Protein AF-A0A0L0USC8-F1 (afdb_monomer_lite)

Organism: NCBI:txid1165861

Radius of gyration: 21.04 Å; chains: 1; bounding box: 72×58×58 Å

Sequence (191 aa):
MGLFKNVSTLSLMVWLFGGLVSANWDPATGHLYNYRPSKSWLSQYQDNARCFNDVQVAECAQNTRLSYPHVQVFATFQVEHSKDKNHGCPYGTCCGYADLPAPSDMEIDSMNYHSFFWHDLAGVPGPGTNPIADPETGAFGYESSDGKFHEGKADESQMQRYHDSHYSGFKLPPRLVQLRISDRAFAIGSA

Secondary structure (DSSP, 8-state):
-----------------------EE---SEEEETEEE-HHHHHHHGGG-EEEEEEEHHHHHHEE---TTS---EEEEEE-GGGTTSTTS-EEEEEEESSPPPGGGEEE-TTTEEEEESTT-SSEES--SPPEEPTTT--EEEE-TTS-EEES---GGG--TTGGGGSTT--PPPP-GGGG--SSSS-----

pLDDT: mean 80.1, std 18.98, range [31.16, 97.44]

Structure (mmCIF, N/CA/C/O backbone):
data_AF-A0A0L0USC8-F1
#
_entry.id   AF-A0A0L0USC8-F1
#
loop_
_atom_site.group_PDB
_atom_site.id
_atom_site.type_symbol
_atom_site.label_atom_id
_atom_site.label_alt_id
_atom_site.label_comp_id
_atom_site.label_asym_id
_atom_site.label_entity_id
_atom_site.label_seq_id
_atom_site.pdbx_PDB_ins_code
_atom_site.Cartn_x
_atom_site.Cartn_y
_atom_site.Cartn_z
_atom_site.occupancy
_atom_site.B_iso_or_equiv
_atom_site.auth_seq_id
_atom_site.auth_comp_id
_atom_site.auth_asym_id
_atom_site.auth_atom_id
_atom_site.pdbx_PDB_model_num
ATOM 1 N N . MET A 1 1 ? 50.170 -33.706 42.360 1.00 37.09 1 MET A N 1
ATOM 2 C CA . MET A 1 1 ? 48.965 -34.564 42.334 1.00 37.09 1 MET A CA 1
ATOM 3 C C . MET A 1 1 ? 47.736 -33.658 42.434 1.00 37.09 1 MET A C 1
ATOM 5 O O . MET A 1 1 ? 47.687 -32.902 43.388 1.00 37.09 1 MET A O 1
ATOM 9 N N . GLY A 1 2 ? 46.829 -33.706 41.441 1.00 38.38 2 GLY A N 1
ATOM 10 C CA . GLY A 1 2 ? 45.488 -33.068 41.412 1.00 38.38 2 GLY A CA 1
ATOM 11 C C . GLY A 1 2 ? 45.491 -31.548 41.171 1.00 38.38 2 GLY A C 1
ATOM 12 O O . GLY A 1 2 ? 45.848 -30.805 42.068 1.00 38.38 2 GLY A O 1
ATOM 13 N N . LEU A 1 3 ? 45.250 -30.980 39.983 1.00 44.94 3 LEU A N 1
ATOM 14 C CA . LEU A 1 3 ? 44.160 -31.134 39.002 1.00 44.94 3 LEU A CA 1
ATOM 15 C C . LEU A 1 3 ? 42.791 -30.661 39.524 1.00 44.94 3 LEU A C 1
ATOM 17 O O . LEU A 1 3 ? 41.957 -31.483 39.870 1.00 44.94 3 LEU A O 1
ATOM 21 N N . PHE A 1 4 ? 42.535 -29.351 39.468 1.00 45.38 4 PHE A N 1
ATOM 22 C CA . PHE A 1 4 ? 41.177 -28.825 39.294 1.00 45.38 4 PHE A CA 1
ATOM 23 C C . PHE A 1 4 ? 41.190 -27.718 38.237 1.00 45.38 4 PHE A C 1
ATOM 25 O O . PHE A 1 4 ? 41.567 -26.576 38.483 1.00 45.38 4 PHE A O 1
ATOM 32 N N . LYS A 1 5 ? 40.820 -28.117 37.016 1.00 43.81 5 LYS A N 1
ATOM 33 C CA . LYS A 1 5 ? 40.417 -27.235 35.922 1.00 43.81 5 LYS A CA 1
ATOM 34 C C . LYS A 1 5 ? 38.953 -26.875 36.169 1.00 43.81 5 LYS A C 1
ATOM 36 O O . LYS A 1 5 ? 38.120 -27.769 36.091 1.00 43.81 5 LYS A O 1
ATOM 41 N N . ASN A 1 6 ? 38.637 -25.606 36.402 1.00 46.88 6 ASN A N 1
ATOM 42 C CA . ASN A 1 6 ? 37.266 -25.113 36.266 1.00 46.88 6 ASN A CA 1
ATOM 43 C C . ASN A 1 6 ? 37.212 -24.213 35.034 1.00 46.88 6 ASN A C 1
ATOM 45 O O . ASN A 1 6 ? 37.455 -23.011 35.086 1.00 46.88 6 ASN A O 1
ATOM 49 N N . VAL A 1 7 ? 36.959 -24.865 33.901 1.00 48.97 7 VAL A N 1
ATOM 50 C CA . VAL A 1 7 ? 36.521 -24.238 32.658 1.00 48.97 7 VAL A CA 1
ATOM 51 C C . VAL A 1 7 ? 35.078 -23.797 32.894 1.00 48.97 7 VAL A C 1
ATOM 53 O O . VAL A 1 7 ? 34.186 -24.634 32.987 1.00 48.97 7 VAL A O 1
ATOM 56 N N . SER A 1 8 ? 34.855 -22.493 33.053 1.00 47.06 8 SER A N 1
ATOM 57 C CA . SER A 1 8 ? 33.508 -21.922 33.107 1.00 47.06 8 SER A CA 1
ATOM 58 C C . SER A 1 8 ? 33.044 -21.672 31.673 1.00 47.06 8 SER A C 1
ATOM 60 O O . SER A 1 8 ? 33.355 -20.649 31.065 1.00 47.06 8 SER A O 1
ATOM 62 N N . THR A 1 9 ? 32.403 -22.676 31.082 1.00 51.16 9 THR A N 1
ATOM 63 C CA . THR A 1 9 ? 31.809 -22.615 29.742 1.00 51.16 9 THR A CA 1
ATOM 64 C C . THR A 1 9 ? 30.373 -22.095 29.788 1.00 51.16 9 THR A C 1
ATOM 66 O O . THR A 1 9 ? 29.553 -22.636 30.519 1.00 51.16 9 THR A O 1
ATOM 69 N N . LEU A 1 10 ? 30.109 -21.135 28.893 1.00 46.28 10 LEU A N 1
ATOM 70 C CA . LEU A 1 10 ? 28.843 -20.793 28.227 1.00 46.28 10 LEU A CA 1
ATOM 71 C C . LEU A 1 10 ? 27.630 -20.37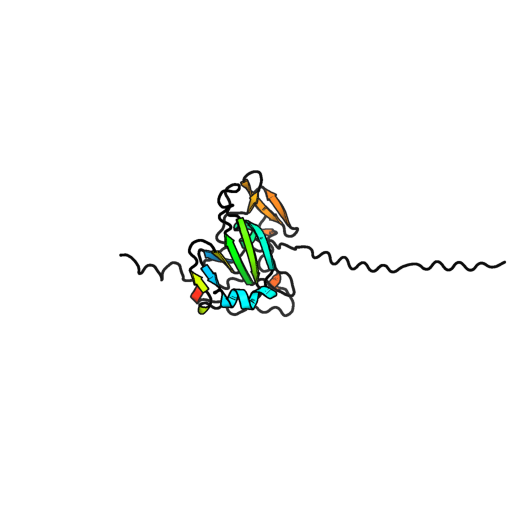0 29.077 1.00 46.28 10 LEU A C 1
ATOM 73 O O . LEU A 1 10 ? 27.000 -21.178 29.743 1.00 46.28 10 LEU A O 1
ATOM 77 N N . SER A 1 11 ? 27.143 -19.153 28.818 1.00 47.50 11 SER A N 1
ATOM 78 C CA . SER A 1 11 ? 25.940 -18.990 27.981 1.00 47.50 11 SER A CA 1
ATOM 79 C C . SER A 1 11 ? 25.759 -17.513 27.617 1.00 47.50 11 SER A C 1
ATOM 81 O O . SER A 1 11 ? 25.151 -16.738 28.351 1.00 47.50 11 SER A O 1
ATOM 83 N N . LEU A 1 12 ? 26.325 -17.101 26.479 1.00 43.91 12 LEU A N 1
ATOM 84 C CA . LEU A 1 12 ? 25.948 -15.851 25.826 1.00 43.91 12 LEU A CA 1
ATOM 85 C C . LEU A 1 12 ? 24.694 -16.171 24.996 1.00 43.91 12 LEU A C 1
ATOM 87 O O . LEU A 1 12 ? 24.795 -16.505 23.817 1.00 43.91 12 LEU A O 1
ATOM 91 N N . MET A 1 13 ? 23.509 -16.153 25.614 1.00 48.84 13 MET A N 1
ATOM 92 C CA . MET A 1 13 ? 22.256 -16.113 24.853 1.00 48.84 13 MET A CA 1
ATOM 93 C C . MET A 1 13 ? 22.132 -14.722 24.230 1.00 48.84 13 MET A C 1
ATOM 95 O O . MET A 1 13 ? 21.468 -13.829 24.751 1.00 48.84 13 MET A O 1
ATOM 99 N N . VAL A 1 14 ? 22.817 -14.537 23.104 1.00 45.25 14 VAL A N 1
ATOM 100 C CA . VAL A 1 14 ? 22.492 -13.476 22.163 1.00 45.25 14 VAL A CA 1
ATOM 101 C C . VAL A 1 14 ? 21.163 -13.884 21.538 1.00 45.25 14 VAL A C 1
ATOM 103 O O . VAL A 1 14 ? 21.120 -14.682 20.604 1.00 45.25 14 VAL A O 1
ATOM 106 N N . TRP A 1 15 ? 20.064 -13.368 22.084 1.00 40.66 15 TRP A N 1
ATOM 107 C CA . TRP A 1 15 ? 18.797 -13.324 21.367 1.00 40.66 15 TRP A CA 1
ATOM 108 C C . TRP A 1 15 ? 18.979 -12.369 20.183 1.00 40.66 15 TRP A C 1
ATOM 110 O O . TRP A 1 15 ? 18.635 -11.192 20.243 1.00 40.66 15 TRP A O 1
ATOM 120 N N . LEU A 1 16 ? 19.559 -12.887 19.099 1.00 43.50 16 LEU A N 1
ATOM 121 C CA . LEU A 1 16 ? 19.432 -12.328 17.760 1.00 43.50 16 LEU A CA 1
ATOM 122 C C . LEU A 1 16 ? 17.983 -12.541 17.306 1.00 43.50 16 LEU A C 1
ATOM 124 O O . LEU A 1 16 ? 17.713 -13.276 16.365 1.00 43.50 16 LEU A O 1
ATOM 128 N N . PHE A 1 17 ? 17.036 -11.863 17.950 1.00 43.28 17 PHE A N 1
ATOM 129 C CA . PHE A 1 17 ? 15.853 -11.421 17.228 1.00 43.28 17 PHE A CA 1
ATOM 130 C C . PHE A 1 17 ? 16.259 -10.178 16.448 1.00 43.28 17 PHE A C 1
ATOM 132 O O . PHE A 1 17 ? 15.858 -9.057 16.750 1.00 43.28 17 PHE A O 1
ATOM 139 N N . GLY A 1 18 ? 17.108 -10.387 15.438 1.00 35.75 18 GLY A N 1
ATOM 140 C CA . GLY A 1 18 ? 17.082 -9.498 14.294 1.00 35.75 18 GLY A CA 1
ATOM 141 C C . GLY A 1 18 ? 15.658 -9.588 13.780 1.00 35.75 18 GLY A C 1
ATOM 142 O O . GLY A 1 18 ? 15.247 -10.650 13.314 1.00 35.75 18 GLY A O 1
ATOM 143 N N . GLY A 1 19 ? 14.876 -8.530 13.981 1.00 37.22 19 GLY A N 1
ATOM 144 C CA . GLY A 1 19 ? 13.580 -8.401 13.347 1.00 37.22 19 GLY A CA 1
ATOM 145 C C . GLY A 1 19 ? 13.833 -8.455 11.853 1.00 37.22 19 GLY A C 1
ATOM 146 O O . GLY A 1 19 ? 14.193 -7.444 11.257 1.00 37.22 19 GLY A O 1
ATOM 147 N N . LEU A 1 20 ? 13.721 -9.651 11.274 1.00 38.69 20 LEU A N 1
ATOM 148 C CA . LEU A 1 20 ? 13.621 -9.815 9.842 1.00 38.69 20 LEU A CA 1
ATOM 149 C C . LEU A 1 20 ? 12.453 -8.918 9.457 1.00 38.69 20 LEU A C 1
ATOM 151 O O . LEU A 1 20 ? 11.324 -9.113 9.917 1.00 38.69 20 LEU A O 1
ATOM 155 N N . VAL A 1 21 ? 12.750 -7.856 8.714 1.00 44.84 21 VAL A N 1
ATOM 156 C CA . VAL A 1 21 ? 11.725 -7.118 7.994 1.00 44.84 21 VAL A CA 1
ATOM 157 C C . VAL A 1 21 ? 11.218 -8.116 6.963 1.00 44.84 21 VAL A C 1
ATOM 159 O O . VAL A 1 21 ? 11.760 -8.237 5.876 1.00 44.84 21 VAL A O 1
ATOM 162 N N . SER A 1 22 ? 10.263 -8.937 7.385 1.00 52.22 22 SER A N 1
ATOM 163 C CA . SER A 1 22 ? 9.545 -9.854 6.522 1.00 52.22 22 SER A CA 1
ATOM 164 C C . SER A 1 22 ? 8.581 -8.974 5.744 1.00 52.22 22 SER A C 1
ATOM 166 O O . SER A 1 22 ? 7.477 -8.690 6.206 1.00 52.22 22 SER A O 1
ATOM 168 N N . ALA A 1 23 ? 9.060 -8.402 4.642 1.00 61.88 23 ALA A N 1
ATOM 169 C CA . ALA A 1 23 ? 8.182 -7.822 3.648 1.00 61.88 23 ALA A CA 1
ATOM 170 C C . ALA A 1 23 ? 7.513 -9.012 2.962 1.00 61.88 23 ALA A C 1
ATOM 172 O O . ALA A 1 23 ? 8.098 -9.657 2.097 1.00 61.88 23 ALA A O 1
ATOM 173 N N . ASN A 1 24 ? 6.331 -9.399 3.438 1.00 84.62 24 ASN A N 1
ATOM 174 C CA . ASN A 1 24 ? 5.638 -10.526 2.833 1.00 84.62 24 ASN A CA 1
ATOM 175 C C . ASN A 1 24 ? 5.029 -10.031 1.534 1.00 84.62 24 ASN A C 1
ATOM 177 O O . ASN A 1 24 ? 4.255 -9.072 1.544 1.00 84.62 24 ASN A O 1
ATOM 181 N N . TRP A 1 25 ? 5.386 -10.698 0.438 1.00 89.50 25 TRP A N 1
ATOM 182 C CA . TRP A 1 25 ? 4.759 -10.503 -0.860 1.00 89.50 25 TRP A CA 1
ATOM 183 C C . TRP A 1 25 ? 3.309 -11.002 -0.828 1.00 89.50 25 TRP A C 1
ATOM 185 O O . TRP A 1 25 ? 2.992 -12.132 -1.210 1.00 89.50 25 TRP A O 1
ATOM 195 N N . ASP A 1 26 ? 2.445 -10.152 -0.289 1.00 91.50 26 ASP A N 1
ATOM 196 C CA . ASP A 1 26 ? 1.013 -10.338 -0.105 1.00 91.50 26 ASP A CA 1
ATOM 197 C C . ASP A 1 26 ? 0.332 -9.053 -0.593 1.00 91.50 26 ASP A C 1
ATOM 199 O O . ASP A 1 26 ? 0.243 -8.075 0.155 1.00 91.50 26 ASP A O 1
ATOM 203 N N . PRO A 1 27 ? -0.075 -9.005 -1.872 1.00 93.75 27 PRO A N 1
ATOM 204 C CA . PRO A 1 27 ? -0.606 -7.793 -2.472 1.00 93.75 27 PRO A CA 1
ATOM 205 C C . PRO A 1 27 ? -1.940 -7.361 -1.876 1.00 93.75 27 PRO A C 1
ATOM 207 O O . PRO A 1 27 ? -2.823 -8.178 -1.607 1.00 93.75 27 PRO A O 1
ATOM 210 N N . ALA A 1 28 ? -2.127 -6.047 -1.781 1.00 95.62 28 ALA A N 1
ATOM 211 C CA . ALA A 1 28 ? -3.389 -5.446 -1.410 1.00 95.62 28 ALA A CA 1
ATOM 212 C C . ALA A 1 28 ? -4.513 -5.941 -2.328 1.00 95.62 28 ALA A C 1
ATOM 214 O O . ALA A 1 28 ? -4.434 -5.946 -3.559 1.00 95.62 28 ALA A O 1
ATOM 215 N N . THR A 1 29 ? -5.604 -6.339 -1.693 1.00 94.75 29 THR A N 1
ATOM 216 C CA . THR A 1 29 ? -6.821 -6.800 -2.364 1.00 94.75 29 THR A CA 1
ATOM 217 C C . THR A 1 29 ? -7.743 -5.668 -2.790 1.00 94.75 29 THR A C 1
ATOM 219 O O . THR A 1 29 ? -8.640 -5.890 -3.6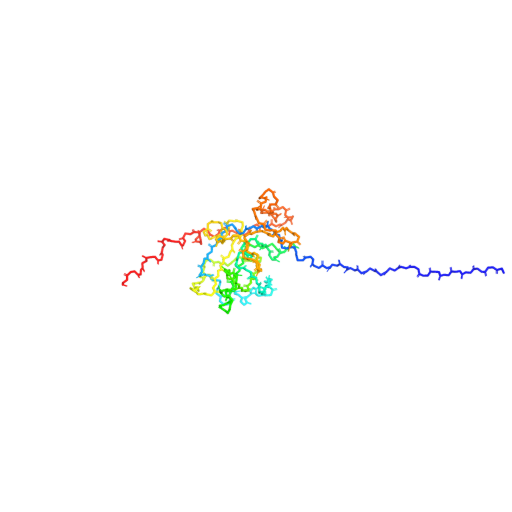02 1.00 94.75 29 THR A O 1
ATOM 222 N N . GLY A 1 30 ? -7.534 -4.459 -2.269 1.00 94.94 30 GLY A N 1
ATOM 223 C CA . GLY A 1 30 ? -8.252 -3.278 -2.711 1.00 94.94 30 GLY A CA 1
ATOM 224 C C . GLY A 1 30 ? -7.483 -1.986 -2.485 1.00 94.94 30 GLY A C 1
ATOM 225 O O . GLY A 1 30 ? -6.565 -1.928 -1.668 1.00 94.94 30 GLY A O 1
ATOM 226 N N . HIS A 1 31 ? -7.880 -0.939 -3.200 1.00 95.44 31 HIS A N 1
ATOM 227 C CA . HIS A 1 31 ? -7.251 0.377 -3.124 1.00 95.44 31 HIS A CA 1
ATOM 228 C C . HIS A 1 31 ? -8.270 1.516 -3.219 1.00 95.44 31 HIS A C 1
ATOM 230 O O . HIS A 1 31 ? -9.380 1.352 -3.728 1.00 95.44 31 HIS A O 1
ATOM 236 N N . LEU A 1 32 ? -7.869 2.686 -2.728 1.00 94.38 32 LEU A N 1
ATOM 237 C CA . LEU A 1 32 ? -8.507 3.974 -2.969 1.00 94.38 32 LEU A CA 1
ATOM 238 C C . LEU A 1 32 ? -7.408 5.008 -3.226 1.00 94.38 32 LEU A C 1
ATOM 240 O O . LEU A 1 32 ? -6.622 5.332 -2.333 1.00 94.38 32 LEU A O 1
ATOM 244 N N . TYR A 1 33 ? -7.352 5.540 -4.444 1.00 91.88 33 TYR A N 1
ATOM 245 C CA . TYR A 1 33 ? -6.485 6.678 -4.737 1.00 91.88 33 TYR A CA 1
ATOM 246 C C . TYR A 1 33 ? -7.085 7.951 -4.184 1.00 91.88 33 TYR A C 1
ATOM 248 O O . TYR A 1 33 ? -8.298 8.107 -4.221 1.00 91.88 33 TYR A O 1
ATOM 256 N N . ASN A 1 34 ? -6.245 8.903 -3.792 1.00 91.94 34 ASN A N 1
ATOM 257 C CA . ASN A 1 34 ? -6.676 10.229 -3.386 1.00 91.94 34 ASN A CA 1
ATOM 258 C C . ASN A 1 34 ? -7.558 10.222 -2.132 1.00 91.94 34 ASN A C 1
ATOM 260 O O . ASN A 1 34 ? -8.415 11.088 -1.954 1.00 91.94 34 ASN A O 1
ATOM 264 N N . TYR A 1 35 ? -7.351 9.229 -1.268 1.00 93.50 35 TYR A N 1
ATOM 265 C CA . TYR A 1 35 ? -8.047 9.067 -0.000 1.00 93.50 35 TYR A CA 1
ATOM 266 C C . TYR A 1 35 ? -7.065 8.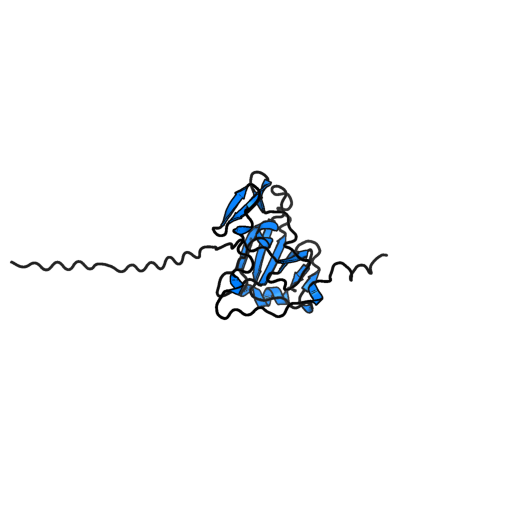693 1.099 1.00 93.50 35 TYR A C 1
ATOM 268 O O . TYR A 1 35 ? -6.103 7.948 0.882 1.00 93.50 35 TYR A O 1
ATOM 276 N N . ARG A 1 36 ? -7.377 9.154 2.308 1.00 94.50 36 ARG A N 1
ATOM 277 C CA . ARG A 1 36 ? -6.691 8.772 3.542 1.00 94.50 36 ARG A CA 1
ATOM 278 C C . ARG A 1 36 ? -7.649 8.782 4.731 1.00 94.50 36 ARG A C 1
ATOM 280 O O . ARG A 1 36 ? -8.713 9.393 4.636 1.00 94.50 36 ARG A O 1
ATOM 287 N N . PRO A 1 37 ? -7.268 8.191 5.870 1.00 95.44 37 PRO A N 1
ATOM 288 C CA . PRO A 1 37 ? -7.942 8.457 7.128 1.00 95.44 37 PRO A CA 1
ATOM 289 C C . PRO A 1 37 ? -7.758 9.914 7.569 1.00 95.44 37 PRO A C 1
ATOM 291 O O . PRO A 1 37 ? -6.756 10.564 7.259 1.00 95.44 37 PRO A O 1
ATOM 294 N N . SER A 1 38 ? -8.703 10.400 8.363 1.00 95.00 38 SER A N 1
ATOM 295 C CA . SER A 1 38 ? -8.662 11.707 9.004 1.00 95.00 38 SER A CA 1
ATOM 296 C C . SER A 1 38 ? -7.410 11.860 9.865 1.00 95.00 38 SER A C 1
ATOM 298 O O . SER A 1 38 ? -6.877 10.896 10.421 1.00 95.00 38 SER A O 1
ATOM 300 N N . LYS A 1 39 ? -6.961 13.103 10.057 1.00 94.56 39 LYS A N 1
ATOM 301 C CA . LYS A 1 39 ? -5.816 13.397 10.938 1.00 94.56 39 LYS A CA 1
ATOM 302 C C . LYS A 1 39 ? -6.010 12.870 12.362 1.00 94.56 39 LYS A C 1
ATOM 304 O O . LYS A 1 39 ? -5.044 12.426 12.976 1.00 94.56 39 LYS A O 1
ATOM 309 N N . SER A 1 40 ? -7.239 12.911 12.881 1.00 96.06 40 SER A N 1
ATOM 310 C CA . SER A 1 40 ? -7.576 12.347 14.193 1.00 96.06 40 SER A CA 1
ATOM 311 C C . SER A 1 40 ? -7.371 10.839 14.232 1.00 96.06 40 SER A C 1
ATOM 313 O O . SER A 1 40 ? -6.771 10.345 15.181 1.00 96.06 40 SER A O 1
ATOM 315 N N . TRP A 1 41 ? -7.800 10.123 13.188 1.00 96.00 41 TRP A N 1
ATOM 316 C CA . TRP A 1 41 ? -7.575 8.685 13.082 1.00 96.00 41 TRP A CA 1
ATOM 317 C C . TRP A 1 41 ? -6.075 8.383 12.989 1.00 96.00 41 TRP A C 1
ATOM 319 O O . TRP A 1 41 ? -5.549 7.604 13.777 1.00 96.00 41 TRP A O 1
ATOM 329 N N . LEU A 1 42 ? -5.346 9.075 12.107 1.00 94.94 42 LEU A N 1
ATOM 330 C CA . LEU A 1 42 ? -3.898 8.880 11.961 1.00 94.94 42 LEU A CA 1
ATOM 331 C C . LEU A 1 42 ? -3.155 9.098 13.285 1.00 94.94 42 LEU A C 1
ATOM 333 O O . LEU A 1 42 ? -2.316 8.283 13.650 1.00 94.94 42 LEU A O 1
ATOM 337 N N . SER A 1 43 ? -3.498 10.149 14.035 1.00 94.88 43 SER A N 1
ATOM 338 C CA . SER A 1 43 ? -2.899 10.415 15.347 1.00 94.88 43 SER A CA 1
ATOM 339 C C . SER A 1 43 ? -3.273 9.374 16.402 1.00 94.88 43 SER A C 1
ATOM 341 O O . SER A 1 43 ? -2.475 9.121 17.299 1.00 94.88 43 SER A O 1
ATOM 343 N N . GLN A 1 44 ? -4.474 8.799 16.334 1.00 95.88 44 GLN A N 1
ATOM 344 C CA . GLN A 1 44 ? -4.927 7.777 17.276 1.00 95.88 44 GLN A CA 1
ATOM 345 C C . GLN A 1 44 ? -4.184 6.450 17.079 1.00 95.88 44 GLN A C 1
ATOM 347 O O . GLN A 1 44 ? -3.888 5.768 18.056 1.00 95.88 44 GLN A O 1
ATOM 352 N N . TYR A 1 45 ? -3.880 6.096 15.830 1.00 94.12 45 TYR A N 1
ATOM 353 C CA . TYR A 1 45 ? -3.291 4.803 15.469 1.00 94.12 45 TYR A CA 1
ATOM 354 C C . TYR A 1 45 ? -1.794 4.874 15.130 1.00 94.12 45 TYR A C 1
ATOM 356 O O . TYR A 1 45 ? -1.213 3.857 14.759 1.00 94.12 45 TYR A O 1
ATOM 364 N N . GLN A 1 46 ? -1.150 6.037 15.285 1.00 90.06 46 GLN A N 1
ATOM 365 C CA . GLN A 1 46 ? 0.268 6.238 14.950 1.00 90.06 46 GLN A CA 1
ATOM 366 C C . GLN A 1 46 ? 1.212 5.275 15.686 1.00 90.06 46 GLN A C 1
ATOM 368 O O . GLN A 1 46 ? 2.139 4.756 15.074 1.00 90.06 46 GLN A O 1
ATOM 373 N N . ASP A 1 47 ? 0.950 4.985 16.965 1.00 87.44 47 ASP A N 1
ATOM 374 C CA . ASP A 1 47 ? 1.823 4.134 17.789 1.00 87.44 47 ASP A CA 1
ATOM 375 C C . ASP A 1 47 ? 1.728 2.648 17.402 1.00 87.44 47 ASP A C 1
ATOM 377 O O . ASP A 1 47 ? 2.640 1.868 17.670 1.00 87.44 47 ASP A O 1
ATOM 381 N N . ASN A 1 48 ? 0.632 2.265 16.738 1.00 86.38 48 ASN A N 1
ATOM 382 C CA . ASN A 1 48 ? 0.400 0.916 16.221 1.00 86.38 48 ASN A CA 1
ATOM 383 C C . ASN A 1 48 ? 0.740 0.797 14.727 1.00 86.38 48 ASN A C 1
ATOM 385 O O . ASN A 1 48 ? 0.624 -0.286 14.148 1.00 86.38 48 ASN A O 1
ATOM 389 N N . ALA A 1 49 ? 1.126 1.905 14.094 1.00 92.75 49 ALA A N 1
ATOM 390 C CA . ALA A 1 49 ? 1.519 1.937 12.700 1.00 92.75 49 ALA A CA 1
ATOM 391 C C . ALA A 1 49 ? 2.989 1.548 12.553 1.00 92.75 49 ALA A C 1
ATOM 393 O O . ALA A 1 49 ? 3.834 1.901 13.377 1.00 92.75 49 ALA A O 1
ATOM 394 N N . ARG A 1 50 ? 3.327 0.891 11.443 1.00 95.00 50 ARG A N 1
ATOM 395 C CA . ARG A 1 50 ? 4.726 0.728 11.038 1.00 95.00 50 ARG A CA 1
ATOM 396 C C . ARG A 1 50 ? 4.968 1.451 9.730 1.00 95.00 50 ARG A C 1
ATOM 398 O O . ARG A 1 50 ? 4.454 1.036 8.692 1.00 95.00 50 ARG A O 1
ATOM 405 N N . CYS A 1 51 ? 5.753 2.520 9.808 1.00 94.62 51 CYS A N 1
ATOM 406 C CA . CYS A 1 51 ? 6.022 3.418 8.696 1.00 94.62 51 CYS A CA 1
ATOM 407 C C . CYS A 1 51 ? 7.443 3.259 8.151 1.00 94.62 51 CYS A C 1
ATOM 409 O O . CYS A 1 51 ? 8.397 3.110 8.915 1.00 94.62 51 CYS A O 1
ATOM 411 N N . PHE A 1 52 ? 7.574 3.344 6.831 1.00 93.62 52 PHE A N 1
ATOM 412 C CA . PHE A 1 52 ? 8.834 3.312 6.097 1.00 93.62 52 PHE A CA 1
ATOM 413 C C . PHE A 1 52 ? 8.839 4.432 5.059 1.00 93.62 52 PHE A C 1
ATOM 415 O O . PHE A 1 52 ? 7.855 4.615 4.345 1.00 93.62 52 PHE A O 1
ATOM 422 N N . ASN A 1 53 ? 9.939 5.178 4.994 1.00 93.00 53 ASN A N 1
ATOM 423 C CA . ASN A 1 53 ? 10.169 6.206 3.978 1.00 93.00 53 ASN A CA 1
ATOM 424 C C . ASN A 1 53 ? 10.899 5.605 2.778 1.00 93.00 53 ASN A C 1
ATOM 426 O O . ASN A 1 53 ? 11.401 4.486 2.870 1.00 93.00 53 ASN A O 1
ATOM 430 N N . ASP A 1 54 ? 10.994 6.369 1.689 1.00 90.94 54 ASP A N 1
ATOM 431 C CA . ASP A 1 54 ? 11.696 5.950 0.470 1.00 90.94 54 ASP A CA 1
ATOM 432 C C . ASP A 1 54 ? 11.120 4.670 -0.155 1.00 90.94 54 ASP A C 1
ATOM 434 O O . ASP A 1 54 ? 11.814 3.932 -0.846 1.00 90.94 54 ASP A O 1
ATOM 438 N N . VAL A 1 55 ? 9.824 4.433 0.057 1.00 91.88 55 VAL A N 1
ATOM 439 C CA . VAL A 1 55 ? 9.101 3.268 -0.456 1.00 91.88 55 VAL A CA 1
ATOM 440 C C . VAL A 1 55 ? 8.395 3.644 -1.754 1.00 91.88 55 VAL A C 1
ATOM 442 O O . VAL A 1 55 ? 7.807 4.723 -1.850 1.00 91.88 55 VAL A O 1
ATOM 445 N N . GLN A 1 56 ? 8.410 2.758 -2.750 1.00 92.38 56 GLN A N 1
ATOM 446 C CA . GLN A 1 56 ? 7.594 2.941 -3.955 1.00 92.38 56 GLN A CA 1
ATOM 447 C C . GLN A 1 56 ? 6.114 2.722 -3.644 1.00 92.38 56 GLN A C 1
ATOM 449 O O . GLN A 1 56 ? 5.760 1.805 -2.903 1.00 92.38 56 GLN A O 1
ATOM 454 N N . VAL A 1 57 ? 5.220 3.472 -4.293 1.00 93.50 57 VAL A N 1
ATOM 455 C CA . VAL A 1 57 ? 3.768 3.236 -4.162 1.00 93.50 57 VAL A CA 1
ATOM 456 C C . VAL A 1 57 ? 3.394 1.782 -4.480 1.00 93.50 57 VAL A C 1
ATOM 458 O O . VAL A 1 57 ? 2.594 1.179 -3.766 1.00 93.50 57 VAL A O 1
ATOM 461 N N . ALA A 1 58 ? 4.035 1.191 -5.495 1.00 93.56 58 ALA A N 1
ATOM 462 C CA . ALA A 1 58 ? 3.863 -0.212 -5.856 1.00 93.56 58 ALA A CA 1
ATOM 463 C C . ALA A 1 58 ? 4.332 -1.150 -4.739 1.00 93.56 58 ALA A C 1
ATOM 465 O O . ALA A 1 58 ? 3.614 -2.064 -4.363 1.00 93.56 58 ALA A O 1
ATOM 466 N N . GLU A 1 59 ? 5.495 -0.900 -4.146 1.00 93.06 59 GLU A N 1
ATOM 467 C CA . GLU A 1 59 ? 6.009 -1.713 -3.040 1.00 93.06 59 GLU A CA 1
ATOM 468 C C . GLU A 1 59 ? 5.105 -1.615 -1.797 1.00 93.06 59 GLU A C 1
ATOM 470 O O . GLU A 1 59 ? 4.907 -2.595 -1.083 1.00 93.06 59 GLU A O 1
ATOM 475 N N . CYS A 1 60 ? 4.497 -0.452 -1.536 1.00 95.19 60 CYS A N 1
ATOM 476 C CA . CYS A 1 60 ? 3.511 -0.296 -0.463 1.00 95.19 60 CYS A CA 1
ATOM 477 C C . CYS A 1 60 ? 2.235 -1.117 -0.711 1.00 95.19 60 CYS A C 1
ATOM 479 O O . CYS A 1 60 ? 1.672 -1.676 0.226 1.00 95.19 60 CYS A O 1
ATOM 481 N N . ALA A 1 61 ? 1.795 -1.207 -1.968 1.00 95.62 61 ALA A N 1
ATOM 482 C CA . ALA A 1 61 ? 0.613 -1.969 -2.354 1.00 95.62 61 ALA A CA 1
ATOM 483 C C . ALA A 1 61 ? 0.870 -3.481 -2.463 1.00 95.62 61 ALA A C 1
ATOM 485 O O . ALA A 1 61 ? -0.063 -4.262 -2.310 1.00 95.62 61 ALA A O 1
ATOM 486 N N . GLN A 1 62 ? 2.101 -3.909 -2.756 1.00 93.38 62 GLN A N 1
ATOM 487 C CA . GLN A 1 62 ? 2.436 -5.318 -3.008 1.00 93.38 62 GLN A CA 1
ATOM 488 C C . GLN A 1 62 ? 2.895 -6.073 -1.752 1.00 93.38 62 GLN A C 1
ATOM 490 O O . GLN A 1 62 ? 2.757 -7.296 -1.712 1.00 93.38 62 GLN A O 1
ATOM 495 N N . ASN A 1 63 ? 3.417 -5.365 -0.742 1.00 92.62 63 ASN A N 1
ATOM 496 C CA . ASN A 1 63 ? 4.039 -5.981 0.431 1.00 92.62 63 ASN A CA 1
ATOM 497 C C . ASN A 1 63 ? 3.398 -5.527 1.746 1.00 92.62 63 ASN A C 1
ATOM 499 O O . ASN A 1 63 ? 3.073 -4.351 1.938 1.00 92.62 63 ASN A O 1
ATOM 503 N N . THR A 1 64 ? 3.298 -6.442 2.712 1.00 92.31 64 THR A N 1
ATOM 504 C CA . THR A 1 64 ? 2.898 -6.083 4.079 1.00 92.31 64 THR A CA 1
ATOM 505 C C . THR A 1 64 ? 4.068 -5.514 4.876 1.00 92.31 64 THR A C 1
ATOM 507 O O . THR A 1 64 ? 5.225 -5.891 4.700 1.00 92.31 64 THR A O 1
ATOM 510 N N . ARG A 1 65 ? 3.763 -4.604 5.804 1.00 91.31 65 ARG A N 1
ATOM 511 C CA . ARG A 1 65 ? 4.733 -3.974 6.716 1.00 91.31 65 ARG A CA 1
ATOM 512 C C . ARG A 1 65 ? 4.649 -4.534 8.127 1.00 91.31 65 ARG A C 1
ATOM 514 O O . ARG A 1 65 ? 5.647 -4.544 8.855 1.00 91.31 65 ARG A O 1
ATOM 521 N N . LEU A 1 66 ? 3.474 -5.009 8.517 1.00 89.75 66 LEU A N 1
ATOM 522 C CA . LEU A 1 66 ? 3.271 -5.675 9.796 1.00 89.75 66 LEU A CA 1
ATOM 523 C C . LEU A 1 66 ? 3.444 -7.192 9.674 1.00 89.75 66 LEU A C 1
ATOM 525 O O . LEU A 1 66 ? 3.329 -7.768 8.593 1.00 89.75 66 LEU A O 1
ATOM 529 N N . SER A 1 67 ? 3.726 -7.818 10.811 1.00 83.75 67 SER A N 1
ATOM 530 C CA . SER A 1 67 ? 3.847 -9.262 10.976 1.00 83.75 67 SER A CA 1
ATOM 531 C C . SER A 1 67 ? 3.142 -9.698 12.262 1.00 83.75 67 SER A C 1
ATOM 533 O O . SER A 1 67 ? 2.896 -8.890 13.163 1.00 83.75 67 SER A O 1
ATOM 535 N N . TYR A 1 68 ? 2.820 -10.992 12.363 1.00 80.69 68 TYR A N 1
ATOM 536 C CA . TYR A 1 68 ? 2.178 -11.563 13.550 1.00 80.69 68 TYR A CA 1
ATOM 537 C C . TYR A 1 68 ? 2.915 -11.159 14.847 1.00 80.69 68 TYR A C 1
ATOM 539 O O . TYR A 1 68 ? 4.145 -11.247 14.891 1.00 80.69 68 TYR A O 1
ATOM 547 N N . PRO A 1 69 ? 2.200 -10.749 15.915 1.00 81.69 69 PRO A N 1
ATOM 548 C CA . PRO A 1 69 ? 0.746 -10.841 16.119 1.00 81.69 69 PRO A CA 1
ATOM 549 C C . PRO A 1 69 ? -0.092 -9.704 15.518 1.00 81.69 69 PRO A C 1
ATOM 551 O O . PRO A 1 69 ? -1.318 -9.754 15.597 1.00 81.69 69 PRO A O 1
ATOM 554 N N . HIS A 1 70 ? 0.531 -8.698 14.907 1.00 86.12 70 HIS A N 1
ATOM 555 C CA . HIS A 1 70 ? -0.164 -7.545 14.340 1.00 86.12 70 HIS A CA 1
ATOM 556 C C . HIS A 1 70 ? -0.363 -7.754 12.842 1.00 86.12 70 HIS A C 1
ATOM 558 O O . HIS A 1 70 ? 0.544 -7.570 12.038 1.00 86.12 70 HIS A O 1
ATOM 564 N N . VAL A 1 71 ? -1.556 -8.193 12.461 1.00 88.88 71 VAL A N 1
ATOM 565 C CA . VAL A 1 71 ? -1.869 -8.495 11.064 1.00 88.88 71 VAL A CA 1
ATOM 566 C C . VAL A 1 71 ? -2.240 -7.219 10.318 1.00 88.88 71 VAL A C 1
ATOM 568 O O . VAL A 1 71 ? -3.141 -6.508 10.751 1.00 88.88 71 VAL A O 1
ATOM 571 N N . GLN A 1 72 ? -1.569 -6.937 9.198 1.00 93.31 72 GLN A N 1
ATOM 572 C CA . GLN A 1 72 ? -1.888 -5.779 8.368 1.00 93.31 72 GLN A CA 1
ATOM 573 C C . GLN A 1 72 ? -3.237 -5.969 7.675 1.00 93.31 72 GLN A C 1
ATOM 575 O O . GLN A 1 72 ? -3.446 -6.922 6.933 1.00 93.31 72 GLN A O 1
ATOM 580 N N . VAL A 1 73 ? -4.136 -5.013 7.875 1.00 93.31 73 VAL A N 1
ATOM 581 C CA . VAL A 1 73 ? -5.438 -4.965 7.188 1.00 93.31 73 VAL A CA 1
ATOM 582 C C . VAL A 1 73 ? -5.575 -3.725 6.310 1.00 93.31 73 VAL A C 1
ATOM 584 O O . VAL A 1 73 ? -6.431 -3.675 5.425 1.00 93.31 73 VAL A O 1
ATOM 587 N N . PHE A 1 74 ? -4.719 -2.733 6.546 1.00 95.88 74 PHE A N 1
ATOM 588 C CA . PHE A 1 74 ? -4.784 -1.422 5.929 1.00 95.88 74 PHE A CA 1
ATOM 589 C C . PHE A 1 74 ? -3.386 -0.812 5.797 1.00 95.88 74 PHE A C 1
ATOM 591 O O . PHE A 1 74 ? -2.523 -1.043 6.645 1.00 95.88 74 PHE A O 1
ATOM 598 N N . ALA A 1 75 ? -3.167 -0.012 4.758 1.00 97.44 75 ALA A N 1
ATOM 599 C CA . ALA A 1 75 ? -1.984 0.825 4.640 1.00 97.44 75 ALA A CA 1
ATOM 600 C C . ALA A 1 75 ? -2.319 2.185 4.025 1.00 97.44 75 ALA A C 1
ATOM 602 O O . ALA A 1 75 ? -3.209 2.297 3.179 1.00 97.44 75 ALA A O 1
ATOM 603 N N . THR A 1 76 ? -1.567 3.206 4.425 1.00 97.44 76 THR A N 1
ATOM 604 C CA . THR A 1 76 ? -1.538 4.507 3.756 1.00 97.44 76 THR A CA 1
ATOM 605 C C . THR A 1 76 ? -0.209 4.690 3.045 1.00 97.44 76 THR A C 1
ATOM 607 O O . THR A 1 76 ? 0.835 4.227 3.504 1.00 97.44 76 THR A O 1
ATOM 610 N N . PHE A 1 77 ? -0.253 5.393 1.922 1.00 97.19 77 PHE A N 1
ATOM 611 C CA . PHE A 1 77 ? 0.922 5.858 1.213 1.00 97.19 77 PHE A CA 1
ATOM 612 C C . PHE A 1 77 ? 0.840 7.367 1.066 1.00 97.19 77 PHE A C 1
ATOM 614 O O . PHE A 1 77 ? -0.066 7.861 0.400 1.00 97.19 77 PHE A O 1
ATOM 621 N N . GLN A 1 78 ? 1.770 8.081 1.691 1.00 95.94 78 GLN A N 1
ATOM 622 C CA . GLN A 1 78 ? 1.948 9.510 1.505 1.00 95.94 78 GLN A CA 1
ATOM 623 C C . GLN A 1 78 ? 2.958 9.748 0.389 1.00 95.94 78 GLN A C 1
ATOM 625 O O . GLN A 1 78 ? 4.118 9.373 0.531 1.00 95.94 78 GLN A O 1
ATOM 630 N N . VAL A 1 79 ? 2.536 10.403 -0.686 1.00 92.69 79 VAL A N 1
ATOM 631 C CA . VAL A 1 79 ? 3.395 10.751 -1.818 1.00 92.69 79 VAL A CA 1
ATOM 632 C C . VAL A 1 79 ? 4.432 11.787 -1.381 1.00 92.69 79 VAL A C 1
ATOM 634 O O . VAL A 1 79 ? 4.098 12.811 -0.781 1.00 92.69 79 VAL A O 1
ATOM 637 N N . GLU A 1 80 ? 5.698 11.544 -1.709 1.00 91.06 80 GLU A N 1
ATOM 638 C CA . GLU A 1 80 ? 6.759 12.533 -1.584 1.00 91.06 80 GLU A CA 1
ATOM 639 C C . GLU A 1 80 ? 7.027 13.169 -2.951 1.00 91.06 80 GLU A C 1
ATOM 641 O O . GLU A 1 80 ? 7.844 12.695 -3.740 1.00 91.06 80 GLU A O 1
ATOM 646 N N . HIS A 1 81 ? 6.365 14.298 -3.213 1.00 86.62 81 HIS A N 1
ATOM 647 C CA . HIS A 1 81 ? 6.398 14.969 -4.519 1.00 86.62 81 HIS A CA 1
ATOM 648 C C . HIS A 1 81 ? 7.794 15.397 -5.005 1.00 86.62 81 HIS A C 1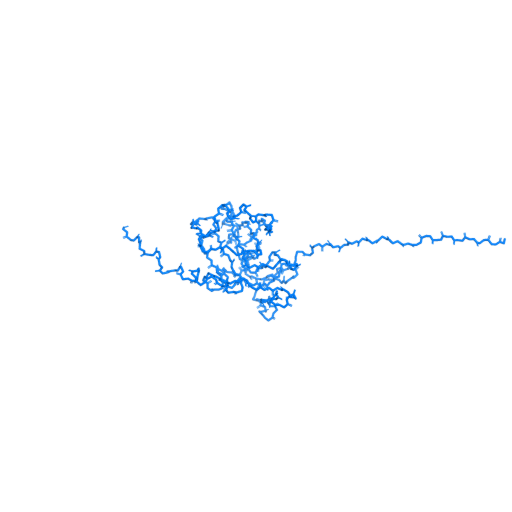
ATOM 650 O O . HIS A 1 81 ? 7.999 15.633 -6.196 1.00 86.62 81 HIS A O 1
ATOM 656 N N . SER A 1 82 ? 8.786 15.469 -4.109 1.00 84.50 82 SER A N 1
ATOM 657 C CA . SER A 1 82 ? 10.192 15.692 -4.476 1.00 84.50 82 SER A CA 1
ATOM 658 C C . SER A 1 82 ? 10.767 14.547 -5.333 1.00 84.50 82 SER A C 1
ATOM 660 O O . SER A 1 82 ? 11.748 14.757 -6.047 1.00 84.50 82 SER A O 1
ATOM 662 N N . LYS A 1 83 ? 10.142 13.361 -5.295 1.00 79.19 83 LYS A N 1
ATOM 663 C CA . LYS A 1 83 ? 10.578 12.115 -5.941 1.00 79.19 83 LYS A CA 1
ATOM 664 C C . LYS A 1 83 ? 9.592 11.588 -6.984 1.00 79.19 83 LYS A C 1
ATOM 666 O O . LYS A 1 83 ? 9.803 10.498 -7.500 1.00 79.19 83 LYS A O 1
ATOM 671 N N . ASP A 1 84 ? 8.581 12.366 -7.378 1.00 71.69 84 ASP A N 1
ATOM 672 C CA . ASP A 1 84 ? 7.572 11.950 -8.374 1.00 71.69 84 ASP A CA 1
ATOM 673 C C . ASP A 1 84 ? 8.167 11.513 -9.724 1.00 71.69 84 ASP A C 1
ATOM 675 O O . ASP A 1 84 ? 7.535 10.790 -10.491 1.00 71.69 84 ASP A O 1
ATOM 679 N N . LYS A 1 85 ? 9.385 11.967 -10.040 1.00 67.56 85 LYS A N 1
ATOM 680 C CA . LYS A 1 85 ? 10.103 11.638 -11.281 1.00 67.56 85 LYS A CA 1
ATOM 681 C C . LYS A 1 85 ? 11.263 10.664 -11.075 1.00 67.56 85 LYS A C 1
ATOM 683 O O . LYS A 1 85 ? 12.025 10.443 -12.015 1.00 67.56 85 LYS A O 1
ATOM 688 N N . ASN A 1 86 ? 11.426 10.109 -9.876 1.00 69.19 86 ASN A N 1
ATOM 689 C CA . ASN A 1 86 ? 12.526 9.207 -9.569 1.00 69.19 86 ASN A CA 1
ATOM 690 C C . ASN A 1 86 ? 12.299 7.868 -10.283 1.00 69.19 86 ASN A C 1
ATOM 692 O O . ASN A 1 86 ? 11.446 7.080 -9.886 1.00 69.19 86 ASN A O 1
ATOM 696 N N . HIS A 1 87 ? 13.012 7.656 -11.391 1.00 65.75 87 HIS A N 1
ATOM 697 C CA . HIS A 1 87 ? 12.981 6.415 -12.177 1.00 65.75 87 HIS A CA 1
ATOM 698 C C . HIS A 1 87 ? 11.570 5.965 -12.616 1.00 65.75 87 HIS A C 1
ATOM 700 O O . HIS A 1 87 ? 11.307 4.787 -12.827 1.00 65.75 87 HIS A O 1
ATOM 706 N N . GLY A 1 88 ? 10.654 6.926 -12.801 1.00 65.31 88 GLY A N 1
ATOM 707 C CA . GLY A 1 88 ? 9.315 6.688 -13.350 1.00 65.31 88 GLY A CA 1
ATOM 708 C C . GLY A 1 88 ? 8.263 6.172 -12.361 1.00 65.31 88 GLY A C 1
ATOM 709 O O . GLY A 1 88 ? 7.147 5.891 -12.800 1.00 65.31 88 GLY A O 1
ATOM 710 N N . CYS A 1 89 ? 8.570 6.082 -11.060 1.00 77.69 89 CYS A N 1
ATOM 711 C CA . CYS A 1 89 ? 7.631 5.627 -10.030 1.00 77.69 89 CYS A CA 1
ATOM 712 C C . CYS A 1 89 ? 7.496 6.646 -8.882 1.00 77.69 89 CYS A C 1
ATOM 714 O O . CY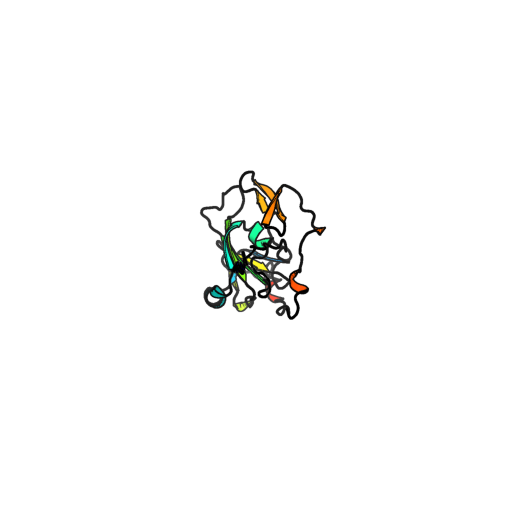S A 1 89 ? 8.501 7.218 -8.465 1.00 77.69 89 CYS A O 1
ATOM 716 N N . PRO A 1 90 ? 6.287 6.867 -8.328 1.00 86.38 90 PRO A N 1
ATOM 717 C CA . PRO A 1 90 ? 6.119 7.678 -7.126 1.00 86.38 90 PRO A CA 1
ATOM 718 C C . PRO A 1 90 ? 6.740 7.000 -5.900 1.00 86.38 90 PRO A C 1
ATOM 720 O O . PRO A 1 90 ? 6.459 5.829 -5.619 1.00 86.38 90 PRO A O 1
ATOM 723 N N . TYR A 1 91 ? 7.527 7.766 -5.147 1.00 91.06 91 TYR A N 1
ATOM 724 C CA . TYR A 1 91 ? 8.083 7.373 -3.853 1.00 91.06 91 TYR A CA 1
ATOM 725 C C . TYR A 1 91 ? 7.435 8.164 -2.725 1.00 91.06 91 TYR A C 1
ATOM 727 O O . TYR A 1 91 ? 6.874 9.240 -2.939 1.00 91.06 91 TYR A O 1
ATOM 735 N N . GLY A 1 92 ? 7.519 7.629 -1.513 1.00 93.75 92 GLY A N 1
ATOM 736 C CA . GLY A 1 92 ? 6.975 8.299 -0.351 1.00 93.75 92 GLY A CA 1
ATOM 737 C C . GLY A 1 92 ? 7.062 7.484 0.925 1.00 93.75 92 GLY A C 1
ATOM 738 O O . GLY A 1 92 ? 7.932 6.623 1.082 1.00 93.75 92 GLY A O 1
ATOM 739 N N . THR A 1 93 ? 6.149 7.778 1.844 1.00 95.81 93 THR A N 1
ATOM 740 C CA . THR A 1 93 ? 6.053 7.107 3.139 1.00 95.81 93 THR A CA 1
ATOM 741 C C . THR A 1 93 ? 4.900 6.114 3.123 1.00 95.81 93 THR A C 1
ATOM 743 O O . THR A 1 93 ? 3.746 6.498 2.952 1.00 95.81 93 THR A O 1
ATOM 746 N N . CYS A 1 94 ? 5.202 4.837 3.342 1.00 96.69 94 CYS A N 1
ATOM 747 C CA . CYS A 1 94 ? 4.217 3.771 3.493 1.00 96.69 94 CYS A CA 1
ATOM 748 C C . CYS A 1 94 ? 4.033 3.438 4.974 1.00 96.69 94 CYS A C 1
ATOM 750 O O . CYS A 1 94 ? 5.009 3.095 5.639 1.00 96.69 94 CYS A O 1
ATOM 752 N N . CYS A 1 95 ? 2.804 3.488 5.481 1.00 96.81 95 CYS A N 1
ATOM 753 C CA . CYS A 1 95 ? 2.464 3.098 6.849 1.00 96.81 95 CYS A CA 1
ATOM 754 C C . CYS A 1 95 ? 1.451 1.953 6.838 1.00 96.81 95 CYS A C 1
ATOM 756 O O . CYS A 1 95 ? 0.364 2.101 6.287 1.00 96.81 95 CYS A O 1
ATOM 758 N N . GLY A 1 96 ? 1.796 0.822 7.456 1.00 96.31 96 GLY A N 1
ATOM 759 C CA . GLY A 1 96 ? 0.895 -0.320 7.641 1.00 96.31 96 GLY A CA 1
ATOM 760 C C . GLY A 1 96 ? 0.194 -0.292 8.999 1.00 96.31 96 GLY A C 1
ATOM 761 O O . GLY A 1 96 ? 0.812 0.070 10.001 1.00 96.31 96 GLY A O 1
ATOM 762 N N . TYR A 1 97 ? -1.071 -0.713 9.029 1.00 95.19 97 TYR A N 1
ATOM 763 C CA . TYR A 1 97 ? -1.945 -0.699 10.204 1.00 95.19 97 TYR A CA 1
ATOM 764 C C . TYR A 1 97 ? -2.660 -2.043 10.387 1.00 95.19 97 TYR A C 1
ATOM 766 O O . TYR A 1 97 ? -3.075 -2.690 9.418 1.00 95.19 97 TYR A O 1
ATOM 774 N N . ALA A 1 98 ? -2.835 -2.436 11.651 1.00 92.81 98 ALA A N 1
ATOM 775 C CA . ALA A 1 98 ? -3.660 -3.582 12.040 1.00 92.81 98 ALA A CA 1
ATOM 776 C C . ALA A 1 98 ? -5.140 -3.216 12.247 1.00 92.81 98 ALA A C 1
ATOM 778 O O . ALA A 1 98 ? -5.991 -4.094 12.384 1.00 92.81 98 ALA A O 1
ATOM 779 N N . ASP A 1 99 ? -5.443 -1.920 12.221 1.00 93.06 99 ASP A N 1
ATOM 780 C CA . ASP A 1 99 ? -6.777 -1.362 12.372 1.00 93.06 99 ASP A CA 1
ATOM 781 C C . ASP A 1 99 ? -7.281 -0.805 11.040 1.00 93.06 99 ASP A C 1
ATOM 783 O O . ASP A 1 99 ? -6.527 -0.236 10.247 1.00 93.06 99 ASP A O 1
ATOM 787 N N . LEU A 1 100 ? -8.583 -0.962 10.805 1.00 92.44 100 LEU A N 1
ATOM 788 C CA . LEU A 1 100 ? -9.252 -0.499 9.596 1.00 92.44 100 LEU A CA 1
ATOM 789 C C . LEU A 1 100 ? -10.019 0.802 9.898 1.00 92.44 100 LEU A C 1
ATOM 791 O O . LEU A 1 100 ? -10.844 0.797 10.816 1.00 92.44 100 LEU A O 1
ATOM 795 N N . PRO A 1 101 ? -9.806 1.899 9.148 1.00 92.75 101 PRO A N 1
ATOM 796 C CA . PRO A 1 101 ? -10.606 3.113 9.298 1.00 92.75 101 PRO A CA 1
ATOM 797 C C . PRO A 1 101 ? -12.066 2.857 8.924 1.00 92.75 101 PRO A C 1
ATOM 799 O O . PRO A 1 101 ? -12.350 2.173 7.937 1.00 92.75 101 PRO A O 1
ATOM 802 N N . ALA A 1 102 ? -13.010 3.422 9.680 1.00 90.50 102 ALA A N 1
ATOM 803 C CA . ALA A 1 102 ? -14.410 3.380 9.283 1.00 90.50 102 ALA A CA 1
ATOM 804 C C . ALA A 1 102 ? -14.629 4.257 8.035 1.00 90.50 102 ALA A C 1
ATOM 806 O O . ALA A 1 102 ? -13.861 5.185 7.783 1.00 90.50 102 ALA A O 1
ATOM 807 N N . PRO A 1 103 ? -15.712 4.051 7.262 1.00 88.88 103 PRO A N 1
ATOM 808 C CA . PRO A 1 103 ? -16.000 4.901 6.107 1.00 88.88 103 PRO A CA 1
ATOM 809 C C . PRO A 1 103 ? -16.110 6.392 6.457 1.00 88.88 103 PRO A C 1
ATOM 811 O O . PRO A 1 103 ? -15.736 7.231 5.648 1.00 88.88 103 PRO A O 1
ATOM 814 N N . SER A 1 104 ? -16.589 6.719 7.662 1.00 89.19 104 SER A N 1
ATOM 815 C CA . SER A 1 104 ? -16.663 8.092 8.179 1.00 89.19 104 SER A CA 1
ATOM 816 C C . SER A 1 104 ? -15.308 8.698 8.537 1.00 89.19 104 SER A C 1
ATOM 818 O O . SER A 1 104 ? -15.212 9.914 8.661 1.00 89.19 104 SER A O 1
ATOM 820 N N . ASP A 1 105 ? -14.285 7.865 8.724 1.00 93.44 105 ASP A N 1
ATOM 821 C CA . ASP A 1 105 ? -12.933 8.315 9.036 1.00 93.44 105 ASP A CA 1
ATOM 822 C C . ASP A 1 105 ? -12.138 8.621 7.768 1.00 93.44 105 ASP A C 1
ATOM 824 O O . ASP A 1 105 ? -11.069 9.208 7.874 1.00 93.44 105 ASP A O 1
ATOM 828 N N . MET A 1 106 ? -12.623 8.226 6.588 1.00 93.38 106 MET A N 1
ATOM 829 C CA . MET A 1 106 ? -11.935 8.431 5.315 1.00 93.38 106 MET A CA 1
ATOM 830 C C . MET A 1 106 ? -12.288 9.790 4.707 1.00 93.38 106 MET A C 1
ATOM 832 O O . MET A 1 106 ? -13.457 10.147 4.571 1.00 93.38 106 MET A O 1
ATOM 836 N N . GLU A 1 107 ? -11.270 10.525 4.275 1.00 93.94 107 GLU A N 1
ATOM 837 C CA . GLU A 1 107 ? -11.383 11.830 3.628 1.00 93.94 107 GLU A CA 1
ATOM 838 C C . GLU A 1 107 ? -10.639 11.847 2.289 1.00 93.94 107 GLU A C 1
ATOM 840 O O . GLU A 1 107 ? -9.682 11.097 2.079 1.00 93.94 107 GLU A O 1
ATOM 845 N N . ILE A 1 108 ? -11.091 12.712 1.377 1.00 92.00 108 ILE A N 1
ATOM 846 C CA . ILE A 1 108 ? -10.414 12.949 0.099 1.00 92.00 108 ILE A CA 1
ATOM 847 C C . ILE A 1 108 ? -9.122 13.729 0.365 1.00 92.00 108 ILE A C 1
ATOM 849 O O . ILE A 1 108 ? -9.142 14.784 0.997 1.00 92.00 108 ILE A O 1
ATOM 853 N N . ASP A 1 109 ? -8.019 13.246 -0.193 1.00 89.75 109 ASP A N 1
ATOM 854 C CA . ASP A 1 109 ? -6.752 13.962 -0.313 1.00 89.75 109 ASP A CA 1
ATOM 855 C C . ASP A 1 109 ? -6.255 13.798 -1.750 1.00 89.75 109 ASP A C 1
ATOM 857 O O . ASP A 1 109 ? -5.578 12.833 -2.092 1.00 89.75 109 ASP A O 1
ATOM 861 N N . SER A 1 110 ? -6.648 14.734 -2.615 1.00 82.19 110 SER A N 1
ATOM 862 C CA . SER A 1 110 ? -6.519 14.619 -4.073 1.00 82.19 110 SER A CA 1
ATOM 863 C C . SER A 1 110 ? -5.096 14.616 -4.620 1.00 82.19 110 SER A C 1
ATOM 865 O O . SER A 1 110 ? -4.929 14.483 -5.828 1.00 82.19 110 SER A O 1
ATOM 867 N N . MET A 1 111 ? -4.094 14.830 -3.769 1.00 79.88 111 MET A N 1
ATOM 868 C CA . MET A 1 111 ? -2.722 15.077 -4.206 1.00 79.88 111 MET A CA 1
ATOM 869 C C . MET A 1 111 ? -1.716 14.174 -3.506 1.00 79.88 111 MET A C 1
ATOM 871 O O . MET A 1 111 ? -0.759 13.754 -4.144 1.00 79.88 111 MET A O 1
ATOM 875 N N . ASN A 1 112 ? -1.910 13.874 -2.219 1.00 89.31 112 ASN A N 1
ATOM 876 C CA . ASN A 1 112 ? -0.792 13.413 -1.399 1.00 89.31 112 ASN A CA 1
ATOM 877 C C . ASN A 1 112 ? -0.949 11.989 -0.873 1.00 89.31 112 ASN A C 1
ATOM 879 O O . ASN A 1 112 ? -0.006 11.508 -0.251 1.00 89.31 112 ASN A O 1
ATOM 883 N N . TYR A 1 113 ? -2.103 11.330 -1.041 1.00 93.81 113 TYR A N 1
ATOM 884 C CA . TYR A 1 113 ? -2.339 10.038 -0.395 1.00 93.81 113 TYR A CA 1
ATOM 885 C C . TYR A 1 113 ? -3.029 8.982 -1.253 1.00 93.81 113 TYR A C 1
ATOM 887 O O . TYR A 1 113 ? -3.956 9.244 -2.023 1.00 93.81 113 TYR A O 1
ATOM 895 N N . HIS A 1 114 ? -2.623 7.740 -1.011 1.00 95.31 114 HIS A N 1
ATOM 896 C CA . HIS A 1 114 ? -3.319 6.535 -1.440 1.00 95.31 114 HIS A CA 1
ATOM 897 C C . HIS A 1 114 ? -3.558 5.619 -0.239 1.00 95.31 114 HIS A C 1
ATOM 899 O O . HIS A 1 114 ? -2.817 5.648 0.746 1.00 95.31 114 HIS A O 1
ATOM 905 N N . SER A 1 115 ? -4.607 4.812 -0.327 1.00 96.62 115 SER A N 1
ATOM 906 C CA . SER A 1 115 ? -5.018 3.876 0.713 1.00 96.62 115 SER A CA 1
ATOM 907 C C . SER A 1 115 ? -5.151 2.474 0.130 1.00 96.62 115 SER A C 1
ATOM 909 O O . SER A 1 115 ? -5.742 2.303 -0.935 1.00 96.62 115 SER A O 1
ATOM 911 N N . PHE A 1 116 ? -4.637 1.475 0.840 1.00 97.00 116 PHE A N 1
ATOM 912 C CA . PHE A 1 116 ? -4.614 0.075 0.416 1.00 97.00 116 PHE A CA 1
ATOM 913 C C . PHE A 1 116 ? -5.237 -0.826 1.481 1.00 97.00 116 PHE A C 1
ATOM 915 O O . PHE A 1 116 ? -5.089 -0.588 2.680 1.00 97.00 116 PHE A O 1
ATOM 922 N N . PHE A 1 117 ? -5.936 -1.868 1.043 1.00 95.56 117 PHE A N 1
ATOM 923 C CA . PHE A 1 117 ? -6.747 -2.745 1.880 1.00 95.56 117 PHE A CA 1
ATOM 924 C C . PHE A 1 117 ? -6.432 -4.211 1.599 1.00 95.56 117 PHE A C 1
ATOM 926 O O . PHE A 1 117 ? -6.423 -4.655 0.447 1.00 95.56 117 PHE A O 1
ATOM 933 N N . TRP A 1 118 ? -6.252 -4.987 2.661 1.00 93.75 118 TRP A N 1
ATOM 934 C CA . TRP A 1 118 ? -6.100 -6.440 2.589 1.00 93.75 118 TRP A CA 1
ATOM 935 C C . TRP A 1 118 ? -7.441 -7.130 2.855 1.00 93.75 118 TRP A C 1
ATOM 937 O O . TRP A 1 118 ? -8.414 -6.478 3.239 1.00 93.75 118 TRP A O 1
ATOM 947 N N . HIS A 1 119 ? -7.515 -8.443 2.625 1.00 90.81 119 HIS A N 1
ATOM 948 C CA . HIS A 1 119 ? -8.673 -9.282 2.993 1.00 90.81 119 HIS A CA 1
ATOM 949 C C . HIS A 1 119 ? -10.009 -8.925 2.337 1.00 90.81 119 HIS A C 1
ATOM 951 O O . HIS A 1 119 ? -11.085 -9.193 2.883 1.00 90.81 119 HIS A O 1
ATOM 957 N N . ASP A 1 120 ? -9.954 -8.294 1.167 1.00 90.81 120 ASP A N 1
ATOM 958 C CA . ASP A 1 120 ? -11.104 -7.755 0.446 1.00 90.81 120 ASP A CA 1
ATOM 959 C C . ASP A 1 120 ? -11.979 -6.871 1.347 1.00 90.81 120 ASP A C 1
ATOM 961 O O . ASP A 1 120 ? -13.213 -6.922 1.266 1.00 90.81 120 ASP A O 1
ATOM 965 N N . LEU A 1 121 ? -11.371 -6.114 2.266 1.00 90.75 121 LEU A N 1
ATOM 966 C CA . LEU A 1 121 ? -12.109 -5.368 3.287 1.00 90.75 121 LEU A CA 1
ATOM 967 C C . LEU A 1 121 ? -12.784 -4.113 2.726 1.00 90.75 121 LEU A C 1
ATOM 969 O O . LEU A 1 121 ? -13.897 -3.804 3.152 1.00 90.75 121 LEU A O 1
ATOM 973 N N . ALA A 1 122 ? -12.160 -3.419 1.771 1.00 91.75 122 ALA A N 1
ATOM 974 C CA . ALA A 1 122 ? -12.648 -2.170 1.182 1.00 91.75 122 ALA A CA 1
ATOM 975 C C . ALA A 1 122 ? -11.932 -1.851 -0.145 1.00 91.75 122 ALA A C 1
ATOM 977 O O . ALA A 1 122 ? -11.019 -2.569 -0.547 1.00 91.75 122 ALA A O 1
ATOM 978 N N . GLY A 1 123 ? -12.336 -0.758 -0.799 1.00 91.06 123 GLY A N 1
ATOM 979 C CA . GLY A 1 123 ? -11.684 -0.233 -1.997 1.00 91.06 123 GLY A CA 1
ATOM 980 C C . GLY A 1 123 ? -12.105 -0.904 -3.303 1.00 91.06 123 GLY A C 1
ATOM 981 O O . GLY A 1 123 ? -12.901 -1.850 -3.329 1.00 91.06 123 GLY A O 1
ATOM 982 N N . VAL A 1 124 ? -11.562 -0.376 -4.398 1.00 92.62 124 VAL A N 1
ATOM 983 C CA . VAL A 1 124 ? -11.641 -0.970 -5.737 1.00 92.62 124 VAL A CA 1
ATOM 984 C C . VAL A 1 124 ? -10.760 -2.223 -5.760 1.00 92.62 124 VAL A C 1
ATOM 986 O O . VAL A 1 124 ? -9.639 -2.149 -5.258 1.00 92.62 124 VAL A O 1
ATOM 989 N N . PRO A 1 125 ? -11.217 -3.364 -6.313 1.00 93.12 125 PRO A N 1
ATOM 990 C CA . PRO A 1 125 ? -10.450 -4.608 -6.291 1.00 93.12 125 PRO A CA 1
ATOM 991 C C . PRO A 1 125 ? -9.049 -4.503 -6.912 1.00 93.12 125 PRO A C 1
ATOM 993 O O . PRO A 1 125 ? -8.865 -3.911 -7.976 1.00 93.12 125 PRO A O 1
ATOM 996 N N . GLY A 1 126 ? -8.088 -5.168 -6.272 1.00 91.62 126 GLY A N 1
ATOM 997 C CA . GLY A 1 126 ? -6.684 -5.235 -6.670 1.00 91.62 126 GLY A CA 1
ATOM 998 C C . GLY A 1 126 ? -5.807 -4.142 -6.046 1.00 91.62 126 GLY A C 1
ATOM 999 O O . GLY A 1 126 ? -6.322 -3.201 -5.437 1.00 91.62 126 GLY A O 1
ATOM 1000 N N . PRO A 1 127 ? -4.477 -4.242 -6.221 1.00 91.94 127 PRO A N 1
ATOM 1001 C CA . PRO A 1 127 ? -3.522 -3.338 -5.582 1.00 91.94 127 PRO A CA 1
ATOM 1002 C C . PRO A 1 127 ? -3.545 -1.924 -6.169 1.00 91.94 127 PRO A C 1
ATOM 1004 O O . PRO A 1 127 ? -3.088 -0.991 -5.522 1.00 91.94 127 PRO A O 1
ATOM 1007 N N . GLY A 1 128 ? -4.072 -1.744 -7.385 1.00 91.38 128 GLY A N 1
ATOM 1008 C CA . GLY A 1 128 ? -4.126 -0.42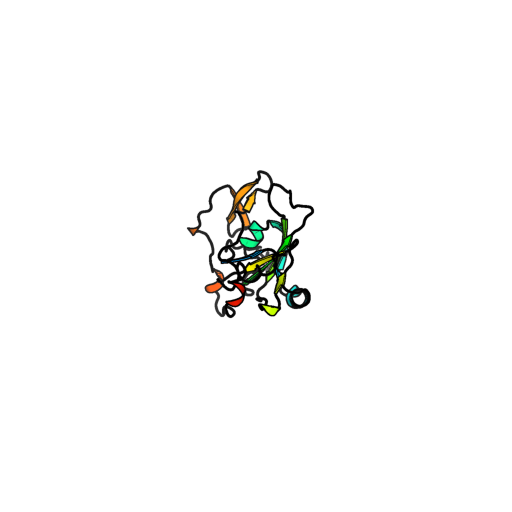6 -8.015 1.00 91.38 128 GLY A CA 1
ATOM 1009 C C . GLY A 1 128 ? -2.738 0.158 -8.281 1.00 91.38 128 GLY A C 1
ATOM 1010 O O . GLY A 1 128 ? -2.531 1.361 -8.177 1.00 91.38 128 GLY A O 1
ATOM 1011 N N . THR A 1 129 ? -1.742 -0.654 -8.604 1.00 91.38 129 THR A N 1
ATOM 1012 C CA . THR A 1 129 ? -0.424 -0.143 -8.993 1.00 91.38 129 THR A CA 1
ATOM 1013 C C . THR A 1 129 ? 0.146 -0.984 -10.122 1.00 91.38 129 THR A C 1
ATOM 1015 O O . THR A 1 129 ? -0.258 -2.130 -10.332 1.00 91.38 129 THR A O 1
ATOM 1018 N N . ASN A 1 130 ? 1.130 -0.425 -10.823 1.00 89.56 130 ASN A N 1
ATOM 1019 C CA . ASN A 1 130 ? 2.045 -1.229 -11.626 1.00 89.56 130 ASN A CA 1
ATOM 1020 C C . ASN A 1 130 ? 2.879 -2.156 -10.709 1.00 89.56 130 ASN A C 1
ATOM 1022 O O . ASN A 1 130 ? 2.860 -1.981 -9.481 1.00 89.56 130 ASN A O 1
ATOM 1026 N N . PRO A 1 131 ? 3.603 -3.142 -11.273 1.00 90.69 131 PRO A N 1
ATOM 1027 C CA . PRO A 1 131 ? 4.619 -3.885 -10.533 1.00 90.69 131 PRO A CA 1
ATOM 1028 C C . PRO A 1 131 ? 5.700 -2.962 -9.957 1.00 90.69 131 PRO A C 1
ATOM 1030 O O . PRO A 1 131 ? 5.844 -1.815 -10.387 1.00 90.69 131 PRO A O 1
ATOM 1033 N N . ILE A 1 132 ? 6.466 -3.479 -8.996 1.00 90.75 132 ILE A N 1
ATOM 1034 C CA . ILE A 1 132 ? 7.604 -2.760 -8.412 1.00 90.75 132 ILE A CA 1
ATOM 1035 C C . ILE A 1 132 ? 8.625 -2.510 -9.526 1.00 90.75 132 ILE A C 1
ATOM 1037 O O . ILE A 1 132 ? 8.886 -3.411 -10.323 1.00 90.75 132 ILE A O 1
ATOM 1041 N N . ALA A 1 133 ? 9.176 -1.302 -9.611 1.00 89.69 133 ALA A N 1
ATOM 1042 C CA . ALA A 1 133 ? 10.229 -0.994 -10.570 1.00 89.69 133 ALA A CA 1
ATOM 1043 C C . ALA A 1 133 ? 11.605 -1.079 -9.908 1.00 89.69 133 ALA A C 1
ATOM 1045 O O . ALA A 1 133 ? 11.771 -0.721 -8.743 1.00 89.69 133 ALA A O 1
ATOM 1046 N N . ASP A 1 134 ? 12.600 -1.521 -10.662 1.00 87.75 134 ASP A N 1
ATOM 1047 C CA . ASP A 1 134 ? 13.993 -1.428 -10.265 1.00 87.75 134 ASP A CA 1
ATOM 1048 C C . ASP A 1 134 ? 14.380 0.057 -10.113 1.00 87.75 134 ASP A C 1
ATOM 1050 O O . ASP A 1 134 ? 14.130 0.851 -11.030 1.00 87.75 134 ASP A O 1
ATOM 1054 N N . PRO A 1 135 ? 14.965 0.470 -8.977 1.00 80.44 135 PRO A N 1
ATOM 1055 C CA . PRO A 1 135 ? 15.299 1.869 -8.733 1.00 80.44 135 PRO A CA 1
ATOM 1056 C C . PRO A 1 135 ? 16.442 2.391 -9.616 1.00 80.44 135 PRO A C 1
ATOM 1058 O O . PRO A 1 135 ? 16.609 3.601 -9.707 1.00 80.44 135 PRO A O 1
ATOM 1061 N N . GLU A 1 136 ? 17.237 1.532 -10.254 1.00 83.38 136 GLU A N 1
ATOM 1062 C CA . GLU A 1 136 ? 18.338 1.925 -11.136 1.00 83.38 136 GLU A CA 1
ATOM 1063 C C . GLU A 1 136 ? 17.905 1.911 -12.607 1.00 83.38 136 GLU A C 1
ATOM 1065 O O . GLU A 1 136 ? 18.138 2.880 -13.339 1.00 83.38 136 GLU A O 1
ATOM 1070 N N . THR A 1 137 ? 17.257 0.829 -13.046 1.00 86.44 137 THR A N 1
ATOM 1071 C CA . THR A 1 137 ? 16.934 0.581 -14.462 1.00 86.44 137 THR A CA 1
ATOM 1072 C C . THR A 1 137 ? 15.508 0.986 -14.838 1.00 86.44 137 THR A C 1
ATOM 1074 O O . THR A 1 137 ? 15.227 1.226 -16.016 1.00 86.44 137 THR A O 1
ATOM 1077 N N . GLY A 1 138 ? 14.600 1.071 -13.861 1.00 85.75 138 GLY A N 1
ATOM 1078 C CA . GLY A 1 138 ? 13.162 1.232 -14.080 1.00 85.75 138 GLY A CA 1
ATOM 1079 C C . GLY A 1 138 ? 12.476 -0.026 -14.626 1.00 85.75 138 GLY A C 1
ATOM 1080 O O . GLY A 1 138 ? 11.298 0.031 -14.988 1.00 85.75 138 GLY A O 1
ATOM 1081 N N . ALA A 1 139 ? 13.183 -1.158 -14.726 1.00 89.81 139 ALA A N 1
ATOM 1082 C CA . ALA A 1 139 ? 12.601 -2.415 -15.175 1.00 89.81 139 ALA A CA 1
ATOM 1083 C C . ALA A 1 139 ? 11.590 -2.940 -14.149 1.00 89.81 139 ALA A C 1
ATOM 1085 O O . ALA A 1 139 ? 11.814 -2.884 -12.945 1.00 89.81 139 ALA A O 1
ATOM 1086 N N . PHE A 1 140 ? 10.463 -3.472 -14.618 1.00 91.31 140 PHE A N 1
ATOM 1087 C CA . PHE A 1 140 ? 9.454 -4.025 -13.718 1.00 91.31 140 PHE A CA 1
ATOM 1088 C C . PHE A 1 140 ? 9.859 -5.390 -13.169 1.00 91.31 140 PHE A C 1
ATOM 1090 O O . PHE A 1 140 ? 10.408 -6.231 -13.884 1.00 91.31 140 PHE A O 1
ATOM 1097 N N . GLY A 1 141 ? 9.501 -5.616 -11.912 1.00 90.88 141 GLY A N 1
ATOM 1098 C CA . GLY A 1 141 ? 9.810 -6.812 -11.156 1.00 90.88 141 GLY A CA 1
ATOM 1099 C C . GLY A 1 141 ? 8.894 -6.997 -9.951 1.00 90.88 141 GLY A C 1
ATOM 1100 O O . GLY A 1 141 ? 7.791 -6.443 -9.868 1.00 90.88 141 GLY A O 1
ATOM 1101 N N . TYR A 1 142 ? 9.361 -7.808 -9.011 1.00 90.12 142 TYR A N 1
ATOM 1102 C CA . TYR A 1 142 ? 8.672 -8.117 -7.764 1.00 90.12 142 TYR A CA 1
ATOM 1103 C C . TYR A 1 142 ? 9.676 -8.327 -6.635 1.00 90.12 142 TYR A C 1
ATOM 1105 O O . TYR A 1 142 ? 10.850 -8.594 -6.878 1.00 90.12 142 TYR A O 1
ATOM 1113 N N . GLU A 1 143 ? 9.204 -8.234 -5.397 1.00 87.31 143 GLU A N 1
ATOM 1114 C CA . GLU A 1 143 ? 9.995 -8.566 -4.219 1.00 87.31 143 GLU A CA 1
ATOM 1115 C C . GLU A 1 143 ? 9.537 -9.924 -3.682 1.00 87.31 143 GLU A C 1
ATOM 1117 O O . GLU A 1 143 ? 8.339 -10.157 -3.532 1.00 87.31 143 GLU A O 1
ATOM 1122 N N . SER A 1 144 ? 10.461 -10.850 -3.428 1.00 84.38 144 SER A N 1
ATOM 1123 C CA . SER A 1 144 ? 10.134 -12.089 -2.716 1.00 84.38 144 SER A CA 1
ATOM 1124 C C . SER A 1 144 ? 9.998 -11.836 -1.217 1.00 84.38 144 SER A C 1
ATOM 1126 O O . SER A 1 144 ? 10.484 -10.842 -0.695 1.00 84.38 144 SER A O 1
ATOM 1128 N N . SER A 1 145 ? 9.390 -12.771 -0.482 1.00 81.50 145 SER A N 1
ATOM 1129 C CA . SER A 1 145 ? 9.133 -12.614 0.960 1.00 81.50 145 SER A CA 1
ATOM 1130 C C . SER A 1 145 ? 10.388 -12.472 1.842 1.00 81.50 145 SER A C 1
ATOM 1132 O O . SER A 1 145 ? 10.278 -12.242 3.043 1.00 81.50 145 SER A O 1
ATOM 1134 N N . ASP A 1 146 ? 11.584 -12.643 1.271 1.00 76.94 146 ASP A N 1
ATOM 1135 C CA . ASP A 1 146 ? 12.873 -12.358 1.907 1.00 76.94 146 ASP A CA 1
ATOM 1136 C C . ASP A 1 146 ? 13.368 -10.915 1.667 1.00 76.94 146 ASP A C 1
ATOM 1138 O O . ASP A 1 146 ? 14.495 -10.591 2.043 1.00 76.94 146 ASP A O 1
ATOM 1142 N N . GLY A 1 147 ? 12.546 -10.062 1.049 1.00 78.56 147 GLY A N 1
ATOM 1143 C CA . GLY A 1 147 ? 12.850 -8.662 0.761 1.00 78.56 147 GLY A CA 1
ATOM 1144 C C . GLY A 1 147 ? 13.759 -8.445 -0.452 1.00 78.56 147 GLY A C 1
ATOM 1145 O O . GLY A 1 147 ? 14.303 -7.356 -0.613 1.00 78.56 147 GLY A O 1
ATOM 1146 N N . LYS A 1 148 ? 14.001 -9.469 -1.284 1.00 86.12 148 LYS A N 1
ATOM 1147 C CA . LYS A 1 148 ? 14.845 -9.331 -2.481 1.00 86.12 148 LYS A CA 1
ATOM 1148 C C . LYS A 1 148 ? 14.024 -9.004 -3.715 1.00 86.12 148 LYS A C 1
ATOM 1150 O O . LYS A 1 148 ? 13.073 -9.715 -4.028 1.00 86.12 148 LYS A O 1
ATOM 1155 N N . PHE A 1 149 ? 14.459 -7.984 -4.446 1.00 88.69 149 PHE A N 1
ATOM 1156 C CA . PHE A 1 149 ? 13.908 -7.632 -5.746 1.00 88.69 149 PHE A CA 1
ATOM 1157 C C . PHE A 1 149 ? 14.401 -8.581 -6.849 1.00 88.69 149 PHE A C 1
ATOM 1159 O O . PHE A 1 149 ? 15.572 -8.966 -6.879 1.00 88.69 149 PHE A O 1
ATOM 1166 N N . HIS A 1 150 ? 13.503 -8.916 -7.772 1.00 90.62 150 HIS A N 1
ATOM 1167 C CA . HIS A 1 150 ? 13.769 -9.710 -8.968 1.00 90.62 150 HIS A CA 1
ATOM 1168 C C . HIS A 1 150 ? 13.129 -9.026 -10.172 1.00 90.62 150 HIS A C 1
ATOM 1170 O O . HIS A 1 150 ? 11.918 -8.794 -10.183 1.00 90.62 150 HIS A O 1
ATOM 1176 N N . GLU A 1 151 ? 13.924 -8.743 -11.202 1.00 91.50 151 GLU A N 1
ATOM 1177 C CA . GLU A 1 151 ? 13.401 -8.239 -12.472 1.00 91.50 151 GLU A CA 1
ATOM 1178 C C . GLU A 1 151 ? 12.573 -9.309 -13.202 1.00 91.50 151 GLU A C 1
ATOM 1180 O O . GLU A 1 151 ? 12.902 -10.499 -13.216 1.00 91.50 151 GLU A O 1
ATOM 1185 N N . GLY A 1 152 ? 11.519 -8.864 -13.885 1.00 89.75 152 GLY A N 1
ATOM 1186 C CA . GLY A 1 152 ? 10.672 -9.701 -14.722 1.00 89.75 152 GLY A CA 1
ATOM 1187 C C . GLY A 1 152 ? 9.380 -10.158 -14.051 1.00 89.75 152 GLY A C 1
ATOM 1188 O O . GLY A 1 152 ? 8.955 -9.674 -13.002 1.00 89.75 152 GLY A O 1
ATOM 1189 N N . LYS A 1 153 ? 8.685 -11.076 -14.725 1.00 87.88 153 LYS A N 1
ATOM 1190 C CA . LYS A 1 153 ? 7.381 -11.547 -14.264 1.00 87.88 153 LYS A CA 1
ATOM 1191 C C . LYS A 1 153 ? 7.551 -12.479 -13.067 1.00 87.88 153 LYS A C 1
ATOM 1193 O O . LYS A 1 153 ? 8.262 -13.477 -13.156 1.00 87.88 153 LYS A O 1
ATOM 1198 N N . ALA A 1 154 ? 6.822 -12.183 -12.001 1.00 86.31 154 ALA A N 1
ATOM 1199 C CA . ALA A 1 154 ? 6.795 -13.009 -10.810 1.00 86.31 154 ALA A CA 1
ATOM 1200 C C . ALA A 1 154 ? 6.111 -14.364 -11.041 1.00 86.31 154 ALA A C 1
ATOM 1202 O O . ALA A 1 154 ? 5.117 -14.459 -11.770 1.00 86.31 154 ALA A O 1
ATOM 1203 N N . ASP A 1 155 ? 6.612 -15.405 -10.373 1.00 87.19 155 ASP A N 1
ATOM 1204 C CA . ASP A 1 155 ? 5.865 -16.648 -10.190 1.00 87.19 155 ASP A CA 1
ATOM 1205 C C . ASP A 1 155 ? 4.827 -16.444 -9.080 1.00 87.19 155 ASP A C 1
ATOM 1207 O O . ASP A 1 155 ? 5.115 -16.572 -7.890 1.00 87.19 155 ASP A O 1
ATOM 1211 N N . GLU A 1 156 ? 3.600 -16.113 -9.482 1.00 86.25 156 GLU A N 1
ATOM 1212 C CA . GLU A 1 156 ? 2.481 -15.856 -8.569 1.00 86.25 156 GLU A CA 1
ATOM 1213 C C . GLU A 1 156 ? 2.115 -17.067 -7.693 1.00 86.25 156 GLU A C 1
ATOM 1215 O O . GLU A 1 156 ? 1.405 -16.897 -6.704 1.00 86.25 156 GLU A O 1
ATOM 1220 N N . SER A 1 157 ? 2.615 -18.278 -7.985 1.00 85.19 157 SER A N 1
ATOM 1221 C CA . SER A 1 157 ? 2.439 -19.431 -7.090 1.00 85.19 157 SER A CA 1
ATOM 1222 C C . SER A 1 157 ? 3.192 -19.287 -5.761 1.00 85.19 157 SER A C 1
ATOM 1224 O O . SER A 1 157 ? 2.838 -19.949 -4.787 1.00 85.19 157 SER A O 1
ATOM 1226 N N . GLN A 1 158 ? 4.205 -18.415 -5.710 1.00 84.31 158 GLN A N 1
ATOM 1227 C CA . GLN A 1 158 ? 4.990 -18.110 -4.509 1.00 84.31 158 GLN A CA 1
ATOM 1228 C C . GLN A 1 158 ? 4.414 -16.933 -3.703 1.00 84.31 158 GLN A C 1
ATOM 1230 O O . GLN A 1 158 ? 4.919 -16.616 -2.626 1.00 84.31 158 GLN A O 1
ATOM 1235 N N . MET A 1 159 ? 3.369 -16.275 -4.216 1.00 86.25 159 MET A N 1
ATOM 1236 C CA . MET A 1 159 ? 2.714 -15.150 -3.556 1.00 86.25 159 MET A CA 1
ATOM 1237 C C . MET A 1 159 ? 2.028 -15.614 -2.268 1.00 86.25 159 MET A C 1
ATOM 1239 O O . MET A 1 159 ? 1.250 -16.569 -2.255 1.00 86.25 159 MET A O 1
ATOM 1243 N N . GLN A 1 160 ? 2.260 -14.888 -1.182 1.00 86.00 160 GLN A N 1
ATOM 1244 C CA . GLN A 1 160 ? 1.759 -15.208 0.151 1.00 86.00 160 GLN A CA 1
ATOM 1245 C C . GLN A 1 160 ? 0.371 -14.607 0.395 1.00 86.00 160 GLN A C 1
ATOM 1247 O O . GLN A 1 160 ? 0.117 -13.989 1.427 1.00 86.00 160 GLN A O 1
ATOM 1252 N N . ARG A 1 161 ? -0.545 -14.782 -0.564 1.00 84.44 161 ARG A N 1
ATOM 1253 C CA . ARG A 1 161 ? -1.881 -14.186 -0.483 1.00 84.44 161 ARG A CA 1
ATOM 1254 C C . ARG A 1 161 ? -2.639 -14.708 0.738 1.00 84.44 161 ARG A C 1
ATOM 1256 O O . ARG A 1 161 ? -2.824 -15.918 0.869 1.00 84.44 161 ARG A O 1
ATOM 1263 N N . TYR A 1 162 ? -3.131 -13.795 1.575 1.00 83.00 162 TYR A N 1
ATOM 1264 C CA . TYR A 1 162 ? -3.867 -14.119 2.805 1.00 83.00 162 TYR A CA 1
ATOM 1265 C C . TYR A 1 162 ? -3.081 -15.018 3.775 1.00 83.00 162 TYR A C 1
ATOM 1267 O O . TYR A 1 162 ? -3.673 -15.814 4.509 1.00 83.00 162 TYR A O 1
ATOM 1275 N N . HIS A 1 163 ? -1.748 -14.942 3.771 1.00 81.50 163 HIS A N 1
ATOM 1276 C CA . HIS A 1 163 ? -0.909 -15.834 4.581 1.00 81.50 163 HIS A CA 1
ATOM 1277 C C . HIS A 1 163 ? -1.221 -15.763 6.086 1.00 81.50 163 HIS A C 1
ATOM 1279 O O . HIS A 1 163 ? -1.094 -16.743 6.820 1.00 81.50 163 HIS A O 1
ATOM 1285 N N . ASP A 1 164 ? -1.669 -14.599 6.531 1.00 81.44 164 ASP A N 1
ATOM 1286 C CA . ASP A 1 164 ? -2.084 -14.270 7.888 1.00 81.44 164 ASP A CA 1
ATOM 1287 C C . ASP A 1 164 ? -3.426 -14.892 8.314 1.00 81.44 164 ASP A C 1
ATOM 1289 O O . ASP A 1 164 ? -3.691 -15.033 9.510 1.00 81.44 164 ASP A O 1
ATOM 1293 N N . SER A 1 165 ? -4.252 -15.354 7.370 1.00 78.00 165 SER A N 1
ATOM 1294 C CA . SER A 1 165 ? -5.539 -16.008 7.647 1.00 78.00 165 SER A CA 1
ATOM 1295 C C . SER A 1 165 ? -5.377 -17.354 8.357 1.00 78.00 165 SER A C 1
ATOM 1297 O O . SER A 1 165 ? -6.340 -17.904 8.893 1.00 78.00 165 SER A O 1
ATOM 1299 N N . HIS A 1 166 ? -4.153 -17.881 8.389 1.00 76.94 166 HIS A N 1
ATOM 1300 C CA . HIS A 1 166 ? -3.793 -19.108 9.092 1.00 76.94 166 HIS A CA 1
ATOM 1301 C C . HIS A 1 166 ? -3.283 -18.869 10.520 1.00 76.94 166 HIS A C 1
ATOM 1303 O O . HIS A 1 166 ? -3.034 -19.834 11.248 1.00 76.94 166 HIS A O 1
ATOM 1309 N N . TYR A 1 167 ? -3.128 -17.614 10.951 1.00 80.81 167 TYR A N 1
ATOM 1310 C CA . TYR A 1 167 ? -2.648 -17.313 12.293 1.00 80.81 167 TYR A CA 1
ATOM 1311 C C . TYR A 1 167 ? -3.690 -17.650 13.362 1.00 80.81 167 TYR A C 1
ATOM 1313 O O . TYR A 1 167 ? -4.848 -17.230 13.319 1.00 80.81 167 TYR A O 1
ATOM 1321 N N . SER A 1 168 ? -3.258 -18.408 14.372 1.00 79.50 168 SER A N 1
ATOM 1322 C CA . SER A 1 168 ? -4.120 -18.831 15.474 1.00 79.50 168 SER A CA 1
ATOM 1323 C C . SER A 1 168 ? -4.673 -17.623 16.231 1.00 79.50 168 SER A C 1
ATOM 1325 O O . SER A 1 168 ? -3.920 -16.815 16.764 1.00 79.50 168 SER A O 1
ATOM 1327 N N . GLY A 1 169 ? -6.001 -17.531 16.325 1.00 78.62 169 GLY A N 1
ATOM 1328 C CA . GLY A 1 169 ? -6.689 -16.468 17.061 1.00 78.62 169 GLY A CA 1
ATOM 1329 C C . GLY A 1 169 ? -6.907 -15.173 16.275 1.00 78.62 169 GLY A C 1
ATOM 1330 O O . GLY A 1 169 ? -7.623 -14.303 16.771 1.00 78.62 169 GLY A O 1
ATOM 1331 N N . PHE A 1 170 ? -6.373 -15.052 15.054 1.00 80.38 170 PHE A N 1
ATOM 1332 C CA . PHE A 1 170 ? -6.679 -13.919 14.188 1.00 80.38 170 PHE A CA 1
ATOM 1333 C C . PHE A 1 170 ? -8.137 -13.982 13.715 1.00 80.38 170 PHE A C 1
ATOM 1335 O O . PHE A 1 170 ? -8.650 -15.034 13.327 1.00 80.38 170 PHE A O 1
ATOM 1342 N N . LYS A 1 171 ? -8.825 -12.841 13.775 1.00 81.38 171 LYS A N 1
ATOM 1343 C CA . LYS A 1 171 ? -10.180 -12.668 13.252 1.00 81.38 171 LYS A CA 1
ATOM 1344 C C . LYS A 1 171 ? -10.203 -11.422 12.390 1.00 81.38 171 LYS A C 1
ATOM 1346 O O . LYS A 1 171 ? -9.814 -10.352 12.849 1.00 81.38 171 LYS A O 1
ATOM 1351 N N . LEU A 1 172 ? -10.705 -11.571 11.170 1.00 81.50 172 LEU A N 1
ATOM 1352 C CA . LEU A 1 172 ? -10.863 -10.449 10.259 1.00 81.50 172 LEU A CA 1
ATOM 1353 C C . LEU A 1 172 ? -11.865 -9.426 10.813 1.00 81.50 172 LEU A C 1
ATOM 1355 O O . LEU A 1 172 ? -12.917 -9.827 11.331 1.00 81.50 172 LEU A O 1
ATOM 1359 N N . PRO A 1 173 ? -11.584 -8.119 10.674 1.00 81.25 173 PRO A N 1
ATOM 1360 C CA . PRO A 1 173 ? -12.578 -7.096 10.949 1.00 81.25 173 PRO A CA 1
ATOM 1361 C C . PRO A 1 173 ? -13.747 -7.195 9.947 1.00 81.25 173 PRO A C 1
ATOM 1363 O O . PRO A 1 173 ? -13.607 -7.778 8.864 1.00 81.25 173 PRO A O 1
ATOM 1366 N N . PRO A 1 174 ? -14.924 -6.630 10.274 1.00 77.06 174 PRO A N 1
ATOM 1367 C CA . PRO A 1 174 ? -16.044 -6.579 9.342 1.00 77.06 174 PRO A CA 1
ATOM 1368 C C . PRO A 1 174 ? -15.673 -5.860 8.038 1.00 77.06 174 PRO A C 1
ATOM 1370 O O . PRO A 1 174 ? -15.040 -4.807 8.050 1.00 77.06 174 PRO A O 1
ATOM 1373 N N . ARG A 1 175 ? -16.120 -6.403 6.899 1.00 76.62 175 ARG A N 1
ATOM 1374 C CA . ARG A 1 175 ? -15.894 -5.790 5.580 1.00 76.62 175 ARG A CA 1
ATOM 1375 C C . ARG A 1 175 ? -16.682 -4.490 5.432 1.00 76.62 175 ARG A C 1
ATOM 1377 O O . ARG A 1 175 ? -17.883 -4.454 5.697 1.00 76.62 175 ARG A O 1
ATOM 1384 N N . LEU A 1 176 ? -16.037 -3.453 4.907 1.00 75.81 176 LEU A N 1
ATOM 1385 C CA . LEU A 1 176 ? -16.620 -2.131 4.690 1.00 75.81 176 LEU A CA 1
ATOM 1386 C C . LEU A 1 176 ? -17.176 -2.017 3.269 1.00 75.81 176 LEU A C 1
ATOM 1388 O O . LEU A 1 176 ? -16.563 -1.455 2.364 1.00 75.81 176 LEU A O 1
ATOM 1392 N N . VAL A 1 177 ? -18.383 -2.550 3.074 1.00 64.69 177 VAL A N 1
ATOM 1393 C CA . VAL A 1 177 ? -19.076 -2.555 1.771 1.00 64.69 177 VAL A CA 1
ATOM 1394 C C . VAL A 1 177 ? -19.237 -1.141 1.192 1.00 64.69 177 VAL A C 1
ATOM 1396 O O . VAL A 1 177 ? -19.122 -0.964 -0.018 1.00 64.69 177 VAL A O 1
ATOM 1399 N N . GLN A 1 178 ? -19.419 -0.129 2.047 1.00 61.22 178 GLN A N 1
ATOM 1400 C CA . GLN A 1 178 ? -19.597 1.266 1.631 1.00 61.22 178 GLN A CA 1
ATOM 1401 C C . GLN A 1 178 ? -18.370 1.845 0.906 1.00 61.22 178 GLN A C 1
ATOM 1403 O O . GLN A 1 178 ? -18.524 2.668 0.009 1.00 61.22 178 GLN A O 1
ATOM 1408 N N . LEU A 1 179 ? -17.161 1.390 1.250 1.00 61.53 179 LEU A N 1
ATOM 1409 C CA . LEU A 1 179 ? -15.915 1.851 0.629 1.00 61.53 179 LEU A CA 1
ATOM 1410 C C . LEU A 1 179 ? -15.561 1.090 -0.662 1.00 61.53 179 LEU A C 1
ATOM 1412 O O . LEU A 1 179 ? -14.533 1.378 -1.263 1.00 61.53 179 LEU A O 1
ATOM 1416 N N . ARG A 1 180 ? -16.383 0.129 -1.116 1.00 56.00 180 ARG A N 1
ATOM 1417 C CA . ARG A 1 180 ? -16.176 -0.568 -2.404 1.00 56.00 180 ARG A CA 1
ATOM 1418 C C . ARG A 1 180 ? -16.780 0.149 -3.612 1.00 56.00 180 ARG A C 1
ATOM 1420 O O . ARG A 1 180 ? -16.488 -0.225 -4.741 1.00 56.00 180 ARG A O 1
ATOM 1427 N N . ILE A 1 181 ? -17.675 1.117 -3.400 1.00 47.72 181 ILE A N 1
ATOM 1428 C CA . ILE A 1 181 ? -18.523 1.699 -4.460 1.00 47.72 181 ILE A CA 1
ATOM 1429 C C . ILE A 1 181 ? -18.272 3.209 -4.596 1.00 47.72 181 ILE A C 1
ATOM 1431 O O . ILE A 1 181 ? -19.209 3.999 -4.690 1.00 47.72 181 ILE A O 1
ATOM 1435 N N . SER A 1 182 ? -17.009 3.639 -4.602 1.00 46.12 182 SER A N 1
ATOM 1436 C CA . SER A 1 182 ? -16.663 5.057 -4.775 1.00 46.12 182 SER A CA 1
ATOM 1437 C C . SER A 1 182 ? -15.926 5.348 -6.083 1.00 46.12 182 SER A C 1
ATOM 1439 O O . SER A 1 182 ? -14.958 6.090 -6.080 1.00 46.12 182 SER A O 1
ATOM 1441 N N . ASP A 1 183 ? -16.434 4.825 -7.204 1.00 45.81 183 ASP A N 1
ATOM 1442 C CA . ASP A 1 183 ? -16.135 5.367 -8.545 1.00 45.81 183 ASP A CA 1
ATOM 1443 C C . ASP A 1 183 ? -17.385 5.917 -9.262 1.00 45.81 183 ASP A C 1
ATOM 1445 O O . ASP A 1 183 ? -17.289 6.463 -10.358 1.00 45.81 183 ASP A O 1
ATOM 1449 N N . ARG A 1 184 ? -18.594 5.799 -8.680 1.00 41.22 184 ARG A N 1
ATOM 1450 C CA . ARG A 1 184 ? -19.843 6.227 -9.355 1.00 41.22 184 ARG A CA 1
ATOM 1451 C C . ARG A 1 184 ? -20.739 7.208 -8.599 1.00 41.22 184 ARG A C 1
ATOM 1453 O O . ARG A 1 184 ? -21.713 7.665 -9.186 1.00 41.22 184 ARG A O 1
ATOM 1460 N N . ALA A 1 185 ? -20.438 7.573 -7.353 1.00 38.16 185 ALA A N 1
ATOM 1461 C CA . ALA A 1 185 ? -21.351 8.393 -6.541 1.00 38.16 185 ALA A CA 1
ATOM 1462 C C . ALA A 1 185 ? -20.896 9.842 -6.273 1.00 38.16 185 ALA A C 1
ATOM 1464 O O . ALA A 1 185 ? -21.664 10.599 -5.690 1.00 38.16 185 ALA A O 1
ATOM 1465 N N . PHE A 1 186 ? -19.713 10.269 -6.733 1.00 39.56 186 PHE A N 1
ATOM 1466 C CA . PHE A 1 186 ? -19.260 11.667 -6.598 1.00 39.56 186 PHE A CA 1
ATOM 1467 C C . PHE A 1 186 ? -19.002 12.353 -7.952 1.00 39.56 186 PHE A C 1
ATOM 1469 O O . PHE A 1 186 ? -18.185 13.257 -8.067 1.00 39.56 186 PHE A O 1
ATOM 1476 N N . ALA A 1 187 ? -19.733 11.933 -8.990 1.00 31.34 187 ALA A N 1
ATOM 1477 C CA . ALA A 1 187 ? -19.848 12.634 -10.273 1.00 31.34 187 ALA A CA 1
ATOM 1478 C C . ALA A 1 187 ? -21.143 13.473 -10.343 1.00 31.34 187 ALA A C 1
ATOM 1480 O O . ALA A 1 187 ? -21.809 13.534 -11.372 1.00 31.34 187 ALA A O 1
ATOM 1481 N N . ILE A 1 188 ? -21.521 14.113 -9.233 1.00 35.97 188 ILE A N 1
ATOM 1482 C CA . ILE A 1 188 ? -22.488 15.219 -9.214 1.00 35.97 188 ILE A CA 1
ATOM 1483 C C . ILE A 1 188 ? -21.733 16.475 -8.803 1.00 35.97 188 ILE A C 1
ATOM 1485 O O . ILE A 1 188 ? -21.699 16.880 -7.648 1.00 35.97 188 ILE A O 1
ATOM 1489 N N . GLY A 1 189 ? -21.066 17.037 -9.801 1.00 31.62 189 GLY A N 1
ATOM 1490 C CA . GLY A 1 189 ? -20.308 18.275 -9.716 1.00 31.62 189 GLY A CA 1
ATOM 1491 C C . GLY A 1 189 ? -19.844 18.732 -11.093 1.00 31.62 189 GLY A C 1
ATOM 1492 O O . GLY A 1 189 ? -18.758 19.278 -11.218 1.00 31.62 189 GLY A O 1
ATOM 1493 N N . SER A 1 190 ? -20.632 18.451 -12.137 1.00 34.47 190 SER A N 1
ATOM 1494 C CA . SER A 1 190 ? -20.510 19.153 -13.410 1.00 34.47 190 SER A CA 1
ATOM 1495 C C . SER A 1 190 ? -21.206 20.503 -13.260 1.00 34.47 190 SER A C 1
ATOM 1497 O O . SER A 1 190 ? -22.435 20.564 -13.217 1.00 34.47 190 SER A O 1
ATOM 1499 N N . ALA A 1 191 ? -20.403 21.555 -13.164 1.00 31.16 191 ALA A N 1
ATOM 1500 C CA . ALA A 1 191 ? -20.736 22.894 -13.624 1.00 31.16 191 ALA A CA 1
ATOM 1501 C C . ALA A 1 191 ? -19.574 23.364 -14.502 1.00 31.16 191 ALA A C 1
ATOM 1503 O O . ALA A 1 191 ? -18.415 23.148 -14.080 1.00 31.16 191 ALA A O 1
#

Foldseek 3Di:
DDDDDDDPDDDPPPPPPPVQQQFAQAAFFAKDPQKDFAPVVCVVFVVQKDKDFFDFLQSLRGTARDDPPQDFFKKKFFFDVVCCPQLPTTTTMIITHSDDDAPVRMDGRNPTMMMTGAPQQAHAGTSPDFADADRPNRAHFHAHSSRDTDGDDDPCVRHCHPVVVPDPPDDDDHRRPVRHPPPPDPPPDDD